Protein AF-A0A934RSL0-F1 (afdb_monomer)

Sequence (282 aa):
MTENLLKIKKAQTEAHKLNDPELFEQVLQDLLTLSAEEAEDLHGAKLVRIDCYRMLERWAEMVAYSGELIASGRNEEPLVYLGLATGLWKQGKGEKAKQVLEKALGRWPLDHNLQGLLETIEGADCSLDTESRSRKIVYVDMDGVMCDYSGSYFEALRLRLEIEYPQSVPGFFSDLPPIDGAIKAVNKLRKHSDLYVLTAPSTRNPACYSEKRIWIEKHFGYQFTKKLIICPNKFLLIGDYLIDDHVSGKEQEGFKGQLIQFGSCRYADWNTVVEYLLEKIL

pLDDT: mean 73.35, std 22.62, range [32.34, 98.56]

Nearest PDB structures (foldseek):
  4l57-assembly1_B-2  TM=8.573E-01  e=2.721E-10  Homo sapiens
  2jao-assembly1_A  TM=8.660E-01  e=6.009E-10  Mus musculus
  4yih-assembly1_B  TM=8.596E-01  e=1.120E-09  Homo sapiens
  2jau-assembly1_A  TM=8.516E-01  e=1.254E-09  Homo sapiens
  4l6c-assembly1_A  TM=8.104E-01  e=2.571E-10  Homo sapiens

Solvent-accessible surface area (backbone atoms only — not comparable to full-atom values): 16071 Å² total; per-residue (Å²): 133,56,72,67,59,54,51,44,54,49,46,45,54,48,19,65,74,68,68,36,68,68,46,47,50,51,37,52,54,55,59,72,68,53,51,75,66,63,58,52,68,45,70,83,38,76,59,60,60,56,49,52,52,51,52,50,50,51,48,41,57,65,59,69,68,37,74,66,49,77,74,65,73,66,87,71,56,64,65,56,49,48,52,51,22,52,56,29,41,76,68,74,35,49,72,63,17,49,54,43,48,53,56,51,53,76,71,57,82,84,89,73,60,73,69,70,51,54,67,55,52,79,72,54,87,77,79,82,73,87,71,88,64,82,60,49,32,34,35,33,26,39,72,63,49,36,21,34,43,64,64,52,43,53,48,43,38,71,79,36,76,84,49,91,56,49,79,66,44,89,60,45,59,44,65,43,50,67,31,80,57,25,70,63,40,53,62,54,49,46,74,66,31,49,55,31,39,46,31,62,65,55,86,90,32,78,63,47,62,59,26,47,47,49,31,40,26,76,77,63,34,67,77,49,43,80,35,57,42,81,40,65,54,48,33,82,54,88,46,51,33,36,40,29,50,61,70,60,92,47,43,50,64,61,34,81,34,49,76,42,47,41,67,34,98,83,22,58,46,43,65,52,43,47,54,55,48,49,71,73,65,111

InterPro domains:
  IPR010708 5'(3')-deoxyribonucleotidase [PF06941] (169-264)
  IPR011990 Tetratricopeptide-like helical domain superfamily [G3DSA:1.25.40.10] (2-160)
  IPR011990 Tetratricopeptide-like helical domain superfamily [SSF48452] (25-126)
  IPR023214 HAD superfamily [G3DSA:3.40.50.1000] (167-279)
  IPR036412 HAD-like superfamily [SSF56784] (136-279)

Foldseek 3Di:
DDPLVVVLVVLLVVCVVVVDLVSLVVSVVSVLPDDLVSVVVCPVDPPVVVSNVVSQVVVLVVQVPPPVVVVVPPPDRSVNLQVVLVVCSVVVNSVVSSVSVVVVDVVGDDPDDPPVVVVVVVPDDDPPPPDPPPFFEEEEEPDPTFFPLPVLQVVCCVVCVPDPCSVQDPLSLLPTHTDPCNLVLQVVSVVLHNYAYEYEAPPVRPNRVVSNLNNCCVRPNNVNSVRYDHDQAPLVDAGAEYEECDCDDSNVVNNPHDYDNECDPQRNHSVSVSVVVVVVRD

Organism: NCBI:txid415221

Mean predicted aligned error: 16.92 Å

Radius of gyration: 24.33 Å; Cα contacts (8 Å, |Δi|>4): 312; chains: 1; bounding box: 56×58×54 Å

Structure (mmCIF, N/CA/C/O backbone):
data_AF-A0A934RSL0-F1
#
_entry.id   AF-A0A934RSL0-F1
#
loop_
_atom_site.group_PDB
_atom_site.id
_atom_site.type_symbol
_atom_site.label_atom_id
_atom_site.label_alt_id
_atom_site.label_comp_id
_atom_site.label_asym_id
_atom_site.label_entity_id
_atom_site.label_seq_id
_atom_site.pdbx_PDB_ins_code
_atom_site.Cartn_x
_atom_site.Cartn_y
_atom_site.Cartn_z
_atom_site.occupancy
_atom_site.B_iso_or_equiv
_atom_site.auth_seq_id
_atom_site.auth_comp_id
_atom_site.auth_asym_id
_atom_site.auth_atom_id
_atom_site.pdbx_PDB_model_num
ATOM 1 N N . MET A 1 1 ? -30.676 27.500 28.123 1.00 57.75 1 MET A N 1
ATOM 2 C CA . MET A 1 1 ? -30.758 26.737 26.858 1.00 57.75 1 MET A CA 1
ATOM 3 C C . MET A 1 1 ? -32.160 26.935 26.312 1.00 57.75 1 MET A C 1
ATOM 5 O O . MET A 1 1 ? -33.102 26.558 27.002 1.00 57.75 1 MET A O 1
ATOM 9 N N . THR A 1 2 ? -32.301 27.613 25.173 1.00 67.62 2 THR A N 1
ATOM 10 C CA . THR A 1 2 ? -33.610 27.933 24.579 1.00 67.62 2 THR A CA 1
ATOM 11 C C . THR A 1 2 ? -34.351 26.665 24.136 1.00 67.62 2 THR A C 1
ATOM 13 O O . THR A 1 2 ? -33.753 25.597 23.974 1.00 67.62 2 THR A O 1
ATOM 16 N N . GLU A 1 3 ? -35.668 26.765 23.966 1.00 70.00 3 GLU A N 1
ATOM 17 C CA . GLU A 1 3 ? -36.534 25.650 23.557 1.00 70.00 3 GLU A CA 1
ATOM 18 C C . GLU A 1 3 ? -36.107 25.053 22.201 1.00 70.00 3 GLU A C 1
ATOM 20 O O . GLU A 1 3 ? -36.029 23.831 22.053 1.00 70.00 3 GLU A O 1
ATOM 25 N N . ASN A 1 4 ? -35.687 25.913 21.266 1.00 67.19 4 ASN A N 1
ATOM 26 C CA . ASN A 1 4 ? -35.131 25.531 19.964 1.00 67.19 4 ASN A CA 1
ATOM 27 C C . ASN A 1 4 ? -33.873 24.660 20.101 1.00 67.19 4 ASN A C 1
ATOM 29 O O . ASN A 1 4 ? -33.761 23.610 19.471 1.00 67.19 4 ASN A O 1
ATOM 33 N N . LEU A 1 5 ? -32.952 25.031 20.993 1.00 64.50 5 LEU A N 1
ATOM 34 C CA . LEU A 1 5 ? -31.720 24.274 21.227 1.00 64.50 5 LEU A CA 1
ATOM 35 C C . LEU A 1 5 ? -31.977 22.886 21.821 1.00 64.50 5 LEU A C 1
ATOM 37 O O . LEU A 1 5 ? -31.256 21.931 21.522 1.00 64.50 5 LEU A O 1
ATOM 41 N N . LEU A 1 6 ? -32.994 22.756 22.676 1.00 69.62 6 LEU A N 1
ATOM 42 C CA . LEU A 1 6 ? -33.377 21.464 23.242 1.00 69.62 6 LEU A CA 1
ATOM 43 C C . LEU A 1 6 ? -34.009 20.556 22.182 1.00 69.62 6 LEU A C 1
ATOM 45 O O . LEU A 1 6 ? -33.734 19.354 22.175 1.00 69.62 6 LEU A O 1
ATOM 49 N N . LYS A 1 7 ? -34.811 21.129 21.280 1.00 76.81 7 LYS A N 1
ATOM 50 C CA . LYS A 1 7 ? -35.397 20.419 20.140 1.00 76.81 7 LYS A CA 1
ATOM 51 C C . LYS A 1 7 ? -34.311 19.891 19.198 1.00 76.81 7 LYS A C 1
ATOM 53 O O . LYS A 1 7 ? -34.298 18.696 18.915 1.00 76.81 7 LYS A O 1
ATOM 58 N N . ILE A 1 8 ? -33.348 20.738 18.827 1.00 70.25 8 ILE A N 1
ATOM 59 C CA . ILE A 1 8 ? -32.224 20.370 17.951 1.00 70.25 8 ILE A CA 1
ATOM 60 C C . ILE A 1 8 ? -31.385 19.244 18.567 1.00 70.25 8 ILE A C 1
ATOM 62 O O . ILE A 1 8 ? -31.087 18.264 17.894 1.00 70.25 8 ILE A O 1
ATOM 66 N N . LYS A 1 9 ? -31.062 19.312 19.867 1.00 68.00 9 LYS A N 1
ATOM 67 C CA . LYS A 1 9 ? -30.302 18.244 20.547 1.00 68.00 9 LYS A CA 1
ATOM 68 C C . LYS A 1 9 ? -31.030 16.898 20.569 1.00 68.00 9 LYS A C 1
ATOM 70 O O . LYS A 1 9 ? -30.391 15.849 20.468 1.00 68.00 9 LYS A O 1
ATOM 75 N N . LYS A 1 10 ? -32.355 16.911 20.731 1.00 76.25 10 LYS A N 1
ATOM 76 C CA . LYS A 1 10 ? -33.168 15.687 20.694 1.00 76.25 10 LYS A CA 1
ATOM 77 C C . LYS A 1 10 ? -33.180 15.088 19.291 1.00 76.25 10 LYS A C 1
ATOM 79 O O . LYS A 1 10 ? -32.833 13.919 19.155 1.00 76.25 10 LYS A O 1
ATOM 84 N N . ALA A 1 11 ? -33.472 15.906 18.279 1.00 73.19 11 ALA A N 1
ATOM 85 C CA . ALA A 1 11 ? -33.460 15.490 16.878 1.00 73.19 11 ALA A CA 1
ATOM 86 C C . ALA A 1 11 ? -32.077 14.969 16.450 1.00 73.19 11 ALA A C 1
ATOM 88 O O . ALA A 1 11 ? -31.979 13.942 15.795 1.00 73.19 11 ALA A O 1
ATOM 89 N N . GLN A 1 12 ? -30.996 15.597 16.920 1.00 65.69 12 GLN A N 1
ATOM 90 C CA . GLN A 1 12 ? -29.626 15.128 16.711 1.00 65.69 12 GLN A CA 1
ATOM 91 C C . GLN A 1 12 ? -29.375 13.739 17.316 1.00 65.69 12 GLN A C 1
ATOM 93 O O . GLN A 1 12 ? -28.804 12.864 16.667 1.00 65.69 12 GLN A O 1
ATOM 98 N N . THR A 1 13 ? -29.791 13.527 18.567 1.00 70.12 13 THR A N 1
ATOM 99 C CA . THR A 1 13 ? -29.627 12.230 19.248 1.00 70.12 13 THR A CA 1
ATOM 100 C C . THR A 1 13 ? -30.396 11.130 18.515 1.00 70.12 13 THR A C 1
ATOM 102 O O . THR A 1 13 ? -29.914 10.006 18.380 1.00 70.12 13 THR A O 1
ATOM 105 N N . GLU A 1 14 ? -31.584 11.463 18.023 1.00 75.25 14 GLU A N 1
ATOM 106 C CA . GLU A 1 14 ? -32.442 10.570 17.252 1.00 75.25 14 GLU A CA 1
ATOM 107 C C . GLU A 1 14 ? -31.859 10.257 15.867 1.00 75.25 14 GLU A C 1
ATOM 109 O O . GLU A 1 14 ? -31.749 9.082 15.522 1.00 75.25 14 GLU A O 1
ATOM 114 N N . ALA A 1 15 ? -31.360 11.265 15.144 1.00 65.25 15 ALA A N 1
ATOM 115 C CA . ALA A 1 15 ? -30.662 11.103 13.868 1.00 65.25 15 ALA A CA 1
ATOM 116 C C . ALA A 1 15 ? -29.452 10.165 13.997 1.00 65.25 15 ALA A C 1
ATOM 118 O O . ALA A 1 15 ? -29.272 9.259 13.188 1.00 65.25 15 ALA A O 1
ATOM 119 N N . HIS A 1 16 ? -28.659 10.308 15.066 1.00 61.78 16 HIS A N 1
ATOM 120 C CA . HIS A 1 16 ? -27.548 9.396 15.357 1.00 61.78 16 HIS A CA 1
ATOM 121 C C . HIS A 1 16 ? -28.000 7.974 15.680 1.00 61.78 16 HIS A C 1
ATOM 123 O O . HIS A 1 16 ? -27.366 7.019 15.235 1.00 61.78 16 HIS A O 1
ATOM 129 N N . LYS A 1 17 ? -29.074 7.826 16.461 1.00 69.88 17 LYS A N 1
ATOM 130 C CA . LYS A 1 17 ? -29.612 6.517 16.842 1.00 69.88 17 LYS A CA 1
ATOM 131 C C . LYS A 1 17 ? -30.170 5.757 15.638 1.00 69.88 17 LYS A C 1
ATOM 133 O O . LYS A 1 17 ? -29.998 4.545 15.565 1.00 69.88 17 LYS A O 1
ATOM 138 N N . LEU A 1 18 ? -30.854 6.460 14.739 1.00 70.12 18 LEU A N 1
ATOM 139 C CA . LEU A 1 18 ? -31.496 5.886 13.556 1.00 70.12 18 LEU A CA 1
ATOM 140 C C . LEU A 1 18 ? -30.565 5.845 12.338 1.00 70.12 18 LEU A C 1
ATOM 142 O O . LEU A 1 18 ? -30.848 5.127 11.387 1.00 70.12 18 LEU A O 1
ATOM 146 N N . ASN A 1 19 ? -29.445 6.572 12.393 1.00 61.94 19 ASN A N 1
ATOM 147 C CA . ASN A 1 19 ? -28.516 6.766 11.282 1.00 61.94 19 ASN A CA 1
ATOM 148 C C . ASN A 1 19 ? -29.247 7.221 10.002 1.00 61.94 19 ASN A C 1
ATOM 150 O O . ASN A 1 19 ? -28.995 6.701 8.918 1.00 61.94 19 ASN A O 1
ATOM 154 N N . ASP A 1 20 ? -30.165 8.176 10.163 1.00 61.78 20 ASP A N 1
ATOM 155 C CA . ASP A 1 20 ? -31.102 8.631 9.135 1.00 61.78 20 ASP A CA 1
ATOM 156 C C . ASP A 1 20 ? -30.612 9.947 8.487 1.00 61.78 20 ASP A C 1
ATOM 158 O O . ASP A 1 20 ? -30.533 10.976 9.172 1.00 61.78 20 ASP A O 1
ATOM 162 N N . PRO A 1 21 ? -30.262 9.934 7.185 1.00 53.16 21 PRO A N 1
ATOM 163 C CA . PRO A 1 21 ? -29.788 11.110 6.455 1.00 53.16 21 PRO A CA 1
ATOM 164 C C . PRO A 1 21 ? -30.781 12.277 6.395 1.00 53.16 21 PRO A C 1
ATOM 166 O O . PRO A 1 21 ? -30.343 13.426 6.462 1.00 53.16 21 PRO A O 1
ATOM 169 N N . GLU A 1 22 ? -32.087 12.013 6.311 1.00 61.72 22 GLU A N 1
ATOM 170 C CA . GLU A 1 22 ? -33.118 13.059 6.238 1.00 61.72 22 GLU A CA 1
ATOM 171 C C . GLU A 1 22 ? -33.246 13.778 7.586 1.00 61.72 22 GLU A C 1
ATOM 173 O O . GLU A 1 22 ? -33.322 15.006 7.658 1.00 61.72 22 GLU A O 1
ATOM 178 N N . LEU A 1 23 ? -33.164 13.022 8.686 1.00 63.25 23 LEU A N 1
ATOM 179 C CA . LEU A 1 23 ? -33.096 13.584 10.036 1.00 63.25 23 LEU A CA 1
ATOM 180 C C . LEU A 1 23 ? -31.807 14.388 10.256 1.00 63.25 23 LEU A C 1
ATOM 182 O O . LEU A 1 23 ? -31.843 15.439 10.898 1.00 63.25 23 LEU A O 1
ATOM 186 N N . PHE A 1 24 ? -30.669 13.938 9.717 1.00 61.41 24 PHE A N 1
ATOM 187 C CA . PHE A 1 24 ? -29.424 14.710 9.769 1.00 61.41 24 PHE A CA 1
ATOM 188 C C . PHE A 1 24 ? -29.538 16.037 9.009 1.00 61.41 24 PHE A C 1
ATOM 190 O O . PHE A 1 24 ? -29.094 17.066 9.524 1.00 61.41 24 PHE A O 1
ATOM 197 N N . GLU A 1 25 ? -30.158 16.036 7.830 1.00 59.59 25 GLU A N 1
ATOM 198 C CA . GLU A 1 25 ? -30.425 17.254 7.065 1.00 59.59 25 GLU A CA 1
ATOM 199 C C . GLU A 1 25 ? -31.361 18.199 7.823 1.00 59.59 25 GLU A C 1
ATOM 201 O O . GLU A 1 25 ? -31.054 19.384 7.957 1.00 59.59 25 GLU A O 1
ATOM 206 N N . GLN A 1 26 ? -32.446 17.683 8.403 1.00 67.12 26 GLN A N 1
ATOM 207 C CA . GLN A 1 26 ? -33.372 18.495 9.190 1.00 67.12 26 GLN A CA 1
ATOM 208 C C . GLN A 1 26 ? -32.681 19.147 10.395 1.00 67.12 26 GLN A C 1
ATOM 210 O O . GLN A 1 26 ? -32.905 20.324 10.674 1.00 67.12 26 GLN A O 1
ATOM 215 N N . VAL A 1 27 ? -31.795 18.424 11.088 1.00 66.94 27 VAL A N 1
ATOM 216 C CA . VAL A 1 27 ? -31.007 18.981 12.200 1.00 66.94 27 VAL A CA 1
ATOM 217 C C . VAL A 1 27 ? -30.073 20.091 11.712 1.00 66.94 27 VAL A C 1
ATOM 219 O O . VAL A 1 27 ? -29.921 21.103 12.399 1.00 66.94 27 VAL A O 1
ATOM 222 N N . LEU A 1 28 ? -29.462 19.939 10.533 1.00 60.53 28 LEU A N 1
ATOM 223 C CA . LEU A 1 28 ? -28.633 20.984 9.927 1.00 60.53 28 LEU A CA 1
ATOM 224 C C . LEU A 1 28 ? -29.462 22.211 9.544 1.00 60.53 28 LEU A C 1
ATOM 226 O O . LEU A 1 28 ? -29.055 23.325 9.864 1.00 60.53 28 LEU A O 1
ATOM 230 N N . GLN A 1 29 ? -30.631 22.026 8.932 1.00 64.12 29 GLN A N 1
ATOM 231 C CA . GLN A 1 29 ? -31.551 23.119 8.613 1.00 64.12 29 GLN A CA 1
ATOM 232 C C . GLN A 1 29 ? -31.995 23.856 9.879 1.00 64.12 29 GLN A C 1
ATOM 234 O O . GLN A 1 29 ? -31.912 25.081 9.935 1.00 64.12 29 GLN A O 1
ATOM 239 N N . ASP A 1 30 ? -32.362 23.129 10.935 1.00 68.50 30 ASP A N 1
ATOM 240 C CA . ASP A 1 30 ? -32.757 23.725 12.211 1.00 68.50 30 ASP A CA 1
ATOM 241 C C . ASP A 1 30 ? -31.594 24.507 12.855 1.00 68.50 30 ASP A C 1
ATOM 243 O O . ASP A 1 30 ? -31.800 25.609 13.368 1.00 68.50 30 ASP A O 1
ATOM 247 N N . LEU A 1 31 ? -30.353 24.011 12.772 1.00 63.06 31 LEU A N 1
ATOM 248 C CA . LEU A 1 31 ? -29.159 24.737 13.230 1.00 63.06 31 LEU A CA 1
ATOM 249 C C . LEU A 1 31 ? -28.939 26.053 12.466 1.00 63.06 31 LEU A C 1
ATOM 251 O O . LEU A 1 31 ? -28.510 27.038 13.068 1.00 63.06 31 LEU A O 1
ATOM 255 N N . LEU A 1 32 ? -29.261 26.096 11.169 1.00 58.41 32 LEU A N 1
ATOM 256 C CA . LEU A 1 32 ? -29.179 27.307 10.338 1.00 58.41 32 LEU A CA 1
ATOM 257 C C . LEU A 1 32 ? -30.252 28.354 10.674 1.00 58.41 32 LEU A C 1
ATOM 259 O O . LEU A 1 32 ? -30.155 29.495 10.210 1.00 58.41 32 LEU A O 1
ATOM 263 N N . THR A 1 33 ? -31.269 27.988 11.462 1.00 65.69 33 THR A N 1
ATOM 264 C CA . THR 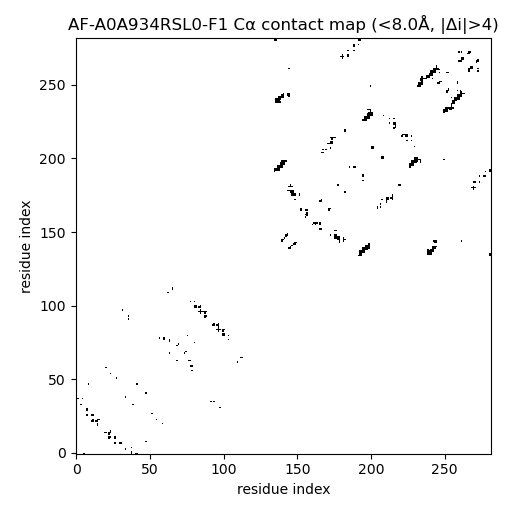A 1 33 ? -32.308 28.919 11.934 1.00 65.69 33 THR A CA 1
ATOM 265 C C . THR A 1 33 ? -31.964 29.606 13.254 1.00 65.69 33 THR A C 1
ATOM 267 O O . THR A 1 33 ? -32.648 30.558 13.628 1.00 65.69 33 THR A O 1
ATOM 270 N N . LEU A 1 34 ? -30.903 29.170 13.944 1.00 60.47 34 LEU A N 1
ATOM 271 C CA . LEU A 1 34 ? -30.495 29.758 15.218 1.00 60.47 34 LEU A CA 1
ATOM 272 C C . LEU A 1 34 ? -29.975 31.186 15.042 1.00 60.47 34 LEU A C 1
ATOM 274 O O . LEU A 1 34 ? -29.179 31.481 14.145 1.00 60.47 34 LEU A O 1
ATOM 278 N N . SER A 1 35 ? -30.380 32.069 15.952 1.00 59.94 35 SER A N 1
ATOM 279 C CA . SER A 1 35 ? -29.795 33.405 16.057 1.00 59.94 35 SER A CA 1
ATOM 280 C C . SER A 1 35 ? -28.334 33.343 16.526 1.00 59.94 35 SER A C 1
ATOM 282 O O . SER A 1 35 ? -27.882 32.358 17.114 1.00 59.94 35 SER A O 1
ATOM 284 N N . ALA A 1 36 ? -27.571 34.415 16.286 1.00 51.25 36 ALA A N 1
ATOM 285 C CA . ALA A 1 36 ? -26.177 34.502 16.727 1.00 51.25 36 ALA A CA 1
ATOM 286 C C . ALA A 1 36 ? -26.031 34.350 18.256 1.00 51.25 36 ALA A C 1
ATOM 288 O O . ALA A 1 36 ? -25.080 33.724 18.712 1.00 51.25 36 ALA A O 1
ATOM 289 N N . GLU A 1 37 ? -27.000 34.852 19.026 1.00 57.97 37 GLU A N 1
ATOM 290 C CA . GLU A 1 37 ? -27.035 34.770 20.491 1.00 57.97 37 GLU A CA 1
ATOM 291 C C . GLU A 1 37 ? -27.352 33.342 20.976 1.00 57.97 37 GLU A C 1
ATOM 293 O O . GLU A 1 37 ? -26.666 32.816 21.848 1.00 57.97 37 GLU A O 1
ATOM 298 N N . GLU A 1 38 ? -28.296 32.639 20.335 1.00 58.97 38 GLU A N 1
ATOM 299 C CA . GLU A 1 38 ? -28.573 31.216 20.613 1.00 58.97 38 GLU A CA 1
ATOM 300 C C . GLU A 1 38 ? -27.402 30.299 20.221 1.00 58.97 38 GLU A C 1
ATOM 302 O O . GLU A 1 38 ? -27.154 29.277 20.867 1.00 58.97 38 GLU A O 1
ATOM 307 N N . ALA A 1 39 ? -26.658 30.668 19.174 1.00 51.84 39 ALA A N 1
ATOM 308 C CA . ALA A 1 39 ? -25.441 29.982 18.754 1.00 51.84 39 ALA A CA 1
ATOM 309 C C . ALA A 1 39 ? -24.248 30.259 19.694 1.00 51.84 39 ALA A C 1
ATOM 311 O O . ALA A 1 39 ? -23.363 29.409 19.827 1.00 51.84 39 ALA A O 1
ATOM 312 N N . GLU A 1 40 ? -24.214 31.414 20.366 1.00 48.59 40 GLU A N 1
ATOM 313 C CA . GLU A 1 40 ? -23.225 31.738 21.402 1.00 48.59 40 GLU A CA 1
ATOM 314 C C . GLU A 1 40 ? -23.542 31.063 22.738 1.00 48.59 40 GLU A C 1
ATOM 316 O O . GLU A 1 40 ? -22.637 30.488 23.338 1.00 48.59 40 GLU A O 1
ATOM 321 N N . ASP A 1 41 ? -24.810 30.987 23.149 1.00 51.66 41 ASP A N 1
ATOM 322 C CA . ASP A 1 41 ? -25.264 30.192 24.305 1.00 51.66 41 ASP A CA 1
ATOM 323 C C . ASP A 1 41 ? -24.937 28.687 24.154 1.00 51.66 41 ASP A C 1
ATOM 325 O O . ASP A 1 41 ? -24.864 27.921 25.124 1.00 51.66 41 ASP A O 1
ATOM 329 N N . LEU A 1 42 ? -24.658 28.255 22.921 1.00 49.25 42 LEU A N 1
ATOM 330 C CA . LEU A 1 42 ? -24.139 26.936 22.569 1.00 49.25 42 LEU A CA 1
ATOM 331 C C . LEU A 1 42 ? -22.679 26.693 23.018 1.00 49.25 42 LEU A C 1
ATOM 333 O O . LEU A 1 42 ? -22.237 25.538 23.023 1.00 49.25 42 LEU A O 1
ATOM 337 N N . HIS A 1 43 ? -21.915 27.723 23.424 1.00 41.38 43 HIS A N 1
ATOM 338 C CA . HIS A 1 43 ? -20.508 27.587 23.857 1.00 41.38 43 HIS A CA 1
ATOM 339 C C . HIS A 1 43 ? -20.329 26.672 25.077 1.00 41.38 43 HIS A C 1
ATOM 341 O O . HIS A 1 43 ? -19.244 26.122 25.273 1.00 41.38 43 HIS A O 1
ATOM 347 N N . GLY A 1 44 ? -21.390 26.453 25.860 1.00 43.31 44 GLY A N 1
ATOM 348 C CA . GLY A 1 44 ? -21.395 25.524 26.992 1.00 43.31 44 GLY A CA 1
ATOM 349 C C . GLY A 1 44 ? -21.338 24.036 26.615 1.00 43.31 44 GLY A C 1
ATOM 350 O O . GLY A 1 44 ? -21.199 23.195 27.499 1.00 43.31 44 GLY A O 1
ATOM 351 N N . ALA A 1 45 ? -21.422 23.668 25.332 1.00 41.81 45 ALA A N 1
ATOM 352 C CA . ALA A 1 45 ? -21.427 22.271 24.904 1.00 41.81 45 ALA A CA 1
ATOM 353 C C . ALA A 1 45 ? -20.312 21.975 23.893 1.00 41.81 45 ALA A C 1
ATOM 355 O O . ALA A 1 45 ? -20.519 21.947 22.681 1.00 41.81 45 ALA A O 1
ATOM 356 N N . LYS A 1 46 ? -19.136 21.614 24.422 1.00 37.91 46 LYS A N 1
ATOM 357 C CA . LYS A 1 46 ? -18.068 20.899 23.695 1.00 37.91 46 LYS A CA 1
ATOM 358 C C . LYS A 1 46 ? -18.598 19.707 22.864 1.00 37.91 46 LYS A C 1
ATOM 360 O O . LYS A 1 46 ? -17.966 19.360 21.874 1.00 37.91 46 LYS A O 1
ATOM 365 N N . LEU A 1 47 ? -19.750 19.129 23.236 1.00 35.53 47 LEU A N 1
ATOM 366 C CA . LEU A 1 47 ? -20.423 18.037 22.521 1.00 35.53 47 LEU A CA 1
ATOM 367 C C . LEU A 1 47 ? -21.079 18.461 21.192 1.00 35.53 47 LEU A C 1
ATOM 369 O O . LEU A 1 47 ? -20.786 17.858 20.171 1.00 35.53 47 LEU A O 1
ATOM 373 N N . VAL A 1 48 ? -21.877 19.538 21.143 1.00 38.81 48 VAL A N 1
ATOM 374 C CA . VAL A 1 48 ? -22.633 19.887 19.913 1.00 38.81 48 VAL A CA 1
ATOM 375 C C . VAL A 1 48 ? -21.700 20.305 18.772 1.00 38.81 48 VAL A C 1
ATOM 377 O O . VAL A 1 48 ? -21.961 19.991 17.615 1.00 38.81 48 VAL A O 1
ATOM 380 N N . ARG A 1 49 ? -20.566 20.949 19.096 1.00 38.91 49 ARG A N 1
ATOM 381 C CA . ARG A 1 49 ? -19.513 21.288 18.122 1.00 38.91 49 ARG A CA 1
ATOM 382 C C . ARG A 1 49 ? -18.946 20.035 17.458 1.00 38.91 49 ARG A C 1
ATOM 384 O O . ARG A 1 49 ? -18.935 19.968 16.239 1.00 38.91 49 ARG A O 1
ATOM 391 N N . ILE A 1 50 ? -18.499 19.061 18.251 1.00 38.72 50 ILE A N 1
ATOM 392 C CA . ILE A 1 50 ? -17.903 17.809 17.757 1.00 38.72 50 ILE A CA 1
ATOM 393 C C . ILE A 1 50 ? -18.930 16.995 16.963 1.00 38.72 50 ILE A C 1
ATOM 395 O O . ILE A 1 50 ? -18.582 16.418 15.936 1.00 38.72 50 ILE A O 1
ATOM 399 N N . ASP A 1 51 ? -20.191 17.005 17.387 1.00 42.44 51 ASP A N 1
ATOM 400 C CA . ASP A 1 51 ? -21.227 16.192 16.758 1.00 42.44 51 ASP A CA 1
ATOM 401 C C . ASP A 1 51 ? -21.760 16.813 15.457 1.00 42.44 51 ASP A C 1
ATOM 403 O O . ASP A 1 51 ? -21.979 16.080 14.501 1.00 42.44 51 ASP A O 1
ATOM 407 N N . CYS A 1 52 ? -21.842 18.146 15.330 1.00 41.75 52 CYS A N 1
ATOM 408 C CA . CYS A 1 52 ? -22.133 18.788 14.037 1.00 41.75 52 CYS A CA 1
ATOM 409 C C . CYS A 1 52 ? -21.001 18.561 13.021 1.00 41.75 52 CYS A C 1
ATOM 411 O O . CYS A 1 52 ? -21.281 18.304 11.852 1.00 41.75 52 CYS A O 1
ATOM 413 N N . TYR A 1 53 ? -19.732 18.604 13.459 1.00 43.78 53 TYR A N 1
ATOM 414 C CA . TYR A 1 53 ? -18.591 18.250 12.603 1.00 43.78 53 TYR A CA 1
ATOM 415 C C . TYR A 1 53 ? -18.682 16.803 12.124 1.00 43.78 53 TYR A C 1
ATOM 417 O O . TYR A 1 53 ? -18.567 16.567 10.930 1.00 43.78 53 TYR A O 1
ATOM 425 N N . ARG A 1 54 ? -18.971 15.853 13.021 1.00 47.09 54 ARG A N 1
ATOM 426 C CA . ARG A 1 54 ? -19.131 14.434 12.668 1.00 47.09 54 ARG A CA 1
ATOM 427 C C . ARG A 1 54 ? -20.336 14.177 11.768 1.00 47.09 54 ARG A C 1
ATOM 429 O O . ARG A 1 54 ? -20.260 13.327 10.892 1.00 47.09 54 ARG A O 1
ATOM 436 N N . MET A 1 55 ? -21.439 14.895 11.973 1.00 50.47 55 MET A N 1
ATOM 437 C CA . MET A 1 55 ? -22.635 14.800 11.132 1.00 50.47 55 MET A CA 1
ATOM 438 C C . MET A 1 55 ? -22.371 15.302 9.716 1.00 50.47 55 MET A C 1
ATOM 440 O O . MET A 1 55 ? -22.759 14.645 8.758 1.00 50.47 55 MET A O 1
ATOM 444 N N . LEU A 1 56 ? -21.675 16.430 9.576 1.00 45.97 56 LEU A N 1
ATOM 445 C CA . LEU A 1 56 ? -21.321 16.997 8.278 1.00 45.97 56 LEU A CA 1
ATOM 446 C C . LEU A 1 56 ? -20.167 16.262 7.593 1.00 45.97 56 LEU A C 1
ATOM 448 O O . LEU A 1 56 ? -20.186 16.163 6.374 1.00 45.97 56 LEU A O 1
ATOM 452 N N . GLU A 1 57 ? -19.199 15.721 8.336 1.00 48.91 57 GLU A N 1
ATOM 453 C CA . GLU A 1 57 ? -18.193 14.792 7.804 1.00 48.91 57 GLU A CA 1
ATOM 454 C C . GLU A 1 57 ? -18.870 13.539 7.258 1.00 48.91 57 GLU A C 1
ATOM 456 O O . GLU A 1 57 ? -18.600 13.148 6.132 1.00 48.91 57 GLU A O 1
ATOM 461 N N . ARG A 1 58 ? -19.812 12.956 8.004 1.00 50.44 58 ARG A N 1
ATOM 462 C CA . ARG A 1 58 ? -20.539 11.753 7.584 1.00 50.44 58 ARG A CA 1
ATOM 463 C C . ARG A 1 58 ? -21.490 12.029 6.421 1.00 50.44 58 ARG A C 1
ATOM 465 O O . ARG A 1 58 ? -21.561 11.224 5.502 1.00 50.44 58 ARG A O 1
ATOM 472 N N . TRP A 1 59 ? -22.157 13.183 6.404 1.00 49.75 59 TRP A N 1
ATOM 473 C CA . TRP A 1 59 ? -22.908 13.666 5.243 1.00 49.75 59 TRP A CA 1
ATOM 474 C C . TRP A 1 59 ? -21.982 13.868 4.035 1.00 49.75 59 TRP A C 1
ATOM 476 O O . TRP A 1 59 ? -22.241 13.305 2.980 1.00 49.75 59 TRP A O 1
ATOM 486 N N . ALA A 1 60 ? -20.848 14.558 4.192 1.00 45.28 60 ALA A N 1
ATOM 487 C CA . ALA A 1 60 ? -19.868 14.775 3.127 1.00 45.28 60 ALA A CA 1
ATOM 488 C C . ALA A 1 60 ? -19.240 13.468 2.617 1.00 45.28 60 ALA A C 1
ATOM 490 O O . ALA A 1 60 ? -19.013 13.339 1.421 1.00 45.28 60 ALA A O 1
ATOM 491 N N . GLU A 1 61 ? -18.994 12.485 3.482 1.00 51.19 61 GLU A N 1
ATOM 492 C CA . GLU A 1 61 ? -18.536 11.146 3.102 1.00 51.19 61 GLU A CA 1
ATOM 493 C C . GLU A 1 61 ? -19.616 10.369 2.340 1.00 51.19 61 GLU A C 1
ATOM 495 O O . GLU A 1 61 ? -19.304 9.700 1.363 1.00 51.19 61 GLU A O 1
ATOM 500 N N . MET A 1 62 ? -20.892 10.477 2.712 1.00 50.16 62 MET A N 1
ATOM 501 C CA . MET A 1 62 ? -21.977 9.842 1.948 1.00 50.16 62 MET A CA 1
ATOM 502 C C . MET A 1 62 ? -22.192 10.503 0.578 1.00 50.16 62 MET A C 1
ATOM 504 O O . MET A 1 62 ? -22.554 9.843 -0.392 1.00 50.16 62 MET A O 1
ATOM 508 N N . VAL A 1 63 ? -21.925 11.803 0.495 1.00 44.78 63 VAL A N 1
ATOM 509 C CA . VAL A 1 63 ? -22.212 12.670 -0.651 1.00 44.78 63 VAL A CA 1
ATOM 510 C C . VAL A 1 63 ? -21.037 12.744 -1.645 1.00 44.78 63 VAL A C 1
ATOM 512 O O . VAL A 1 63 ? -21.259 12.838 -2.849 1.00 44.78 63 VAL A O 1
ATOM 515 N N . ALA A 1 64 ? -19.785 12.645 -1.181 1.00 43.06 64 ALA A N 1
ATOM 516 C CA . ALA A 1 64 ? -18.575 12.678 -2.016 1.00 43.06 64 ALA A CA 1
ATOM 517 C C . ALA A 1 64 ? -18.279 11.356 -2.750 1.00 43.06 64 ALA A C 1
ATOM 519 O O . ALA A 1 64 ? -17.487 11.348 -3.690 1.00 43.06 64 ALA A O 1
ATOM 520 N N . TYR A 1 65 ? -18.900 10.245 -2.338 1.00 46.44 65 TYR A N 1
ATOM 521 C CA . TYR A 1 65 ? -18.715 8.926 -2.958 1.00 46.44 65 TYR A CA 1
ATOM 522 C C . TYR A 1 65 ? -19.809 8.570 -3.973 1.00 46.44 65 TYR A C 1
ATOM 524 O O . TYR A 1 65 ? -19.793 7.464 -4.518 1.00 46.44 65 TYR A O 1
ATOM 532 N N . SER A 1 66 ? -20.725 9.492 -4.295 1.00 43.66 66 SER A N 1
ATOM 533 C CA . SER A 1 66 ? -21.571 9.324 -5.473 1.00 43.66 66 SER A CA 1
ATOM 534 C C . SER A 1 66 ? -20.757 9.597 -6.742 1.00 43.66 66 SER A C 1
ATOM 536 O O . SER A 1 66 ? -20.253 10.695 -6.976 1.00 43.66 66 SER A O 1
ATOM 538 N N . GLY A 1 67 ? -20.568 8.555 -7.560 1.00 42.34 67 GLY A N 1
ATOM 539 C CA . GLY A 1 67 ? -19.658 8.542 -8.715 1.00 42.34 67 GLY A CA 1
ATOM 540 C C . GLY A 1 67 ? -19.889 9.620 -9.786 1.00 42.34 67 GLY A C 1
ATOM 541 O O . GLY A 1 67 ? -19.053 9.785 -10.671 1.00 42.34 67 GLY A O 1
ATOM 542 N N . GLU A 1 68 ? -20.965 10.400 -9.708 1.00 41.12 68 GLU A N 1
ATOM 543 C CA . GLU A 1 68 ? -21.276 11.475 -10.655 1.00 41.12 68 GLU A CA 1
ATOM 544 C C . GLU A 1 68 ? -20.428 12.744 -10.456 1.00 41.12 68 GLU A C 1
ATOM 546 O O . GLU A 1 68 ? -20.212 13.504 -11.403 1.00 41.12 68 GLU A O 1
ATOM 551 N N . LEU A 1 69 ? -19.868 12.979 -9.265 1.00 39.62 69 LEU A N 1
ATOM 552 C CA . LEU A 1 69 ? -19.119 14.216 -9.002 1.00 39.62 69 LEU A CA 1
ATOM 553 C C . LEU A 1 69 ? -17.666 14.188 -9.413 1.00 39.62 69 LEU A C 1
ATOM 555 O O . LEU A 1 69 ? -17.165 15.201 -9.912 1.00 39.62 69 LEU A O 1
ATOM 559 N N . ILE A 1 70 ? -17.059 13.008 -9.358 1.00 40.31 70 ILE A N 1
ATOM 560 C CA . ILE A 1 70 ? -15.756 12.737 -9.966 1.00 40.31 70 ILE A CA 1
ATOM 561 C C . ILE A 1 70 ? -15.833 12.962 -11.490 1.00 40.31 70 ILE A C 1
ATOM 563 O O . ILE A 1 70 ? -14.908 13.524 -12.074 1.00 40.31 70 ILE A O 1
ATOM 567 N N . ALA A 1 71 ? -16.964 12.635 -12.130 1.00 38.44 71 ALA A N 1
ATOM 568 C CA . ALA A 1 71 ? -17.174 12.847 -13.565 1.00 38.44 71 ALA A CA 1
ATOM 569 C C . ALA A 1 71 ? -17.379 14.326 -13.960 1.00 38.44 71 ALA A C 1
ATOM 571 O O . ALA A 1 71 ? -17.137 14.702 -15.106 1.00 38.44 71 ALA A O 1
ATOM 572 N N . SER A 1 72 ? -17.799 15.182 -13.023 1.00 42.22 72 SER A N 1
ATOM 573 C CA . SER A 1 72 ? -18.119 16.592 -13.293 1.00 42.22 72 SER A CA 1
ATOM 574 C C . SER A 1 72 ? -16.928 17.560 -13.192 1.00 42.22 72 SER A C 1
ATOM 576 O O . SER A 1 72 ? -17.087 18.751 -13.470 1.00 42.22 72 SER A O 1
ATOM 578 N N . GLY A 1 73 ? -15.748 17.088 -12.763 1.00 39.69 73 GLY A N 1
ATOM 579 C CA . GLY A 1 73 ? -14.537 17.908 -12.606 1.00 39.69 73 GLY A CA 1
ATOM 580 C C . GLY A 1 73 ? -14.609 18.983 -11.509 1.00 39.69 73 GLY A C 1
ATOM 581 O O . GLY A 1 73 ? -13.725 19.837 -11.421 1.00 39.69 73 GLY A O 1
ATOM 582 N N . ARG A 1 74 ? -15.650 18.974 -10.665 1.00 44.81 74 ARG A N 1
ATOM 583 C CA . ARG A 1 74 ? -15.835 19.941 -9.572 1.00 44.81 74 ARG A CA 1
ATOM 584 C C . ARG A 1 74 ? -15.111 19.457 -8.309 1.00 44.81 74 ARG A C 1
ATOM 586 O O . ARG A 1 74 ? -15.727 18.915 -7.403 1.00 44.81 74 ARG A O 1
ATOM 593 N N . ASN A 1 75 ? -13.799 19.681 -8.248 1.00 45.41 75 ASN A N 1
ATOM 594 C CA . ASN A 1 75 ? -12.912 19.322 -7.123 1.00 45.41 75 ASN A CA 1
ATOM 595 C C . ASN A 1 75 ? -13.025 20.253 -5.893 1.00 45.41 75 ASN A C 1
ATOM 597 O O . ASN A 1 75 ? -12.028 20.541 -5.232 1.00 45.41 75 ASN A O 1
ATOM 601 N N . GLU A 1 76 ? -14.206 20.775 -5.576 1.00 52.06 76 GLU A N 1
ATOM 602 C CA . GLU A 1 76 ? -14.369 21.556 -4.346 1.00 52.06 76 GLU A CA 1
ATOM 603 C C . GLU A 1 76 ? -14.957 20.646 -3.266 1.00 52.06 76 GLU A C 1
ATOM 605 O O . GLU A 1 76 ? -16.153 20.358 -3.276 1.00 52.06 76 GLU A O 1
ATOM 610 N N . GLU A 1 77 ? -14.107 20.156 -2.354 1.00 54.19 77 GLU A N 1
ATOM 611 C CA . GLU A 1 77 ? -14.543 19.274 -1.269 1.00 54.19 77 GLU A CA 1
ATOM 612 C C . GLU A 1 77 ? -15.597 19.983 -0.396 1.00 54.19 77 GLU A C 1
ATOM 614 O O . GLU A 1 77 ? -15.352 21.100 0.075 1.00 54.19 77 GLU A O 1
ATOM 619 N N . PRO A 1 78 ? -16.745 19.347 -0.098 1.00 51.94 78 PRO A N 1
ATOM 620 C CA . PRO A 1 78 ? -17.735 19.870 0.850 1.00 51.94 78 PRO A CA 1
ATOM 621 C C . PRO A 1 78 ? -17.121 20.286 2.201 1.00 51.94 78 PRO A C 1
ATOM 623 O O . PRO A 1 78 ? -17.561 21.253 2.827 1.00 51.94 78 PRO A O 1
ATOM 626 N N . LEU A 1 79 ? -16.031 19.623 2.603 1.00 50.38 79 LEU A N 1
ATOM 627 C CA . LEU A 1 79 ? -15.231 19.947 3.786 1.00 50.38 79 LEU A CA 1
ATOM 628 C C . LEU A 1 79 ? -14.589 21.346 3.728 1.00 50.38 79 LEU A C 1
ATOM 630 O O . LEU A 1 79 ? -14.464 22.006 4.760 1.00 50.38 79 LEU A O 1
ATOM 634 N N . VAL A 1 80 ? -14.233 21.848 2.541 1.00 52.66 80 VAL A N 1
ATOM 635 C CA . VAL A 1 80 ? -13.674 23.199 2.344 1.00 52.66 80 VAL A CA 1
ATOM 636 C C . VAL A 1 80 ? -14.746 24.264 2.565 1.00 52.66 80 VAL A C 1
ATOM 638 O O . VAL A 1 80 ? -14.517 25.238 3.287 1.00 52.66 80 VAL A O 1
ATOM 641 N N . TYR A 1 81 ? -15.938 24.062 2.000 1.00 57.97 81 TYR A N 1
ATOM 642 C CA . TYR A 1 81 ? -17.087 24.946 2.211 1.00 57.97 81 TYR A CA 1
ATOM 643 C C . TYR A 1 81 ? -17.508 24.984 3.681 1.00 57.97 81 TYR A C 1
ATOM 645 O O . TYR A 1 81 ? -17.780 26.054 4.231 1.00 57.97 81 TYR A O 1
ATOM 653 N N . LEU A 1 82 ? -17.460 23.832 4.348 1.00 54.84 82 LEU A N 1
ATOM 654 C CA . LEU A 1 82 ? -17.731 23.714 5.772 1.00 54.84 82 LEU A CA 1
ATOM 655 C C . LEU A 1 82 ? -16.664 24.393 6.641 1.00 54.84 82 LEU A C 1
ATOM 657 O O . LEU A 1 82 ? -16.999 25.098 7.600 1.00 54.84 82 LEU A O 1
ATOM 661 N N . GLY A 1 83 ? -15.384 24.213 6.308 1.00 49.38 83 GLY A N 1
ATOM 662 C CA . GLY A 1 83 ? -14.273 24.887 6.979 1.00 49.38 83 GLY A CA 1
ATOM 663 C C . GLY A 1 83 ? -14.389 26.408 6.870 1.00 49.38 83 GLY A C 1
ATOM 664 O O . GLY A 1 83 ? -14.205 27.125 7.860 1.00 49.38 83 GLY A O 1
ATOM 665 N N . LEU A 1 84 ? -14.794 26.901 5.698 1.00 54.81 84 LEU A N 1
ATOM 666 C CA . LEU A 1 84 ? -15.027 28.320 5.445 1.00 54.81 84 LEU A CA 1
ATOM 667 C C . LEU A 1 84 ? -16.236 28.859 6.225 1.00 54.81 84 LEU A C 1
ATOM 669 O O . LEU A 1 84 ? -16.109 29.873 6.915 1.00 54.81 84 LEU A O 1
ATOM 673 N N . ALA A 1 85 ? -17.383 28.173 6.176 1.00 54.72 85 ALA A N 1
ATOM 674 C CA . ALA A 1 85 ? -18.582 28.553 6.925 1.00 54.72 85 ALA A CA 1
ATOM 675 C C . ALA A 1 85 ? -18.312 28.567 8.438 1.00 54.72 85 ALA A C 1
ATOM 677 O O . ALA A 1 85 ? -18.639 29.529 9.131 1.00 54.72 85 ALA A O 1
ATOM 678 N N . THR A 1 86 ? -17.602 27.558 8.942 1.00 47.91 86 THR A N 1
ATOM 679 C CA . THR A 1 86 ? -17.151 27.484 10.338 1.00 47.91 86 THR A CA 1
ATOM 680 C C . THR A 1 86 ? -16.274 28.677 10.720 1.00 47.91 86 THR A C 1
ATOM 682 O O . THR A 1 86 ? -16.454 29.271 11.787 1.00 47.91 86 THR A O 1
ATOM 685 N N . GLY A 1 87 ? -15.300 29.026 9.873 1.00 45.75 87 GLY A N 1
ATOM 686 C CA . GLY A 1 87 ? -14.428 30.179 10.090 1.00 45.75 87 GLY A CA 1
ATOM 687 C C . GLY A 1 87 ? -15.211 31.491 10.149 1.00 45.75 87 GLY A C 1
ATOM 688 O O . GLY A 1 87 ? -14.930 32.335 10.998 1.00 45.75 87 GLY A O 1
ATOM 689 N N . LEU A 1 88 ? -16.229 31.638 9.300 1.00 48.94 88 LEU A N 1
ATOM 690 C CA . LEU A 1 88 ? -17.115 32.802 9.271 1.00 48.94 88 LEU A CA 1
ATOM 691 C C . LEU A 1 88 ? -18.020 32.873 10.511 1.00 48.94 88 LEU A C 1
ATOM 693 O O . LEU A 1 88 ? -18.133 33.946 11.106 1.00 48.94 88 LEU A O 1
ATOM 697 N N . TRP A 1 89 ? -18.579 31.748 10.965 1.00 50.59 89 TRP A N 1
ATOM 698 C CA . TRP A 1 89 ? -19.377 31.688 12.198 1.00 50.59 89 TRP A CA 1
ATOM 699 C C . TRP A 1 89 ? -18.563 32.102 13.427 1.00 50.59 89 TRP A C 1
ATOM 701 O O . TRP A 1 89 ? -19.021 32.914 14.225 1.00 50.59 89 TRP A O 1
ATOM 711 N N . LYS A 1 90 ? -17.314 31.626 13.542 1.00 44.00 90 LYS A N 1
ATOM 712 C CA . LYS A 1 90 ? -16.387 32.003 14.630 1.00 44.00 90 LYS A CA 1
ATOM 713 C C . LYS A 1 90 ? -16.042 33.495 14.657 1.00 44.00 90 LYS A C 1
ATOM 715 O O . LYS A 1 90 ? -15.595 33.991 15.683 1.00 44.00 90 LYS A O 1
ATOM 720 N N . GLN A 1 91 ? -16.221 34.195 13.540 1.00 48.53 91 GLN A N 1
ATOM 721 C CA . GLN A 1 91 ? -15.981 35.633 13.415 1.00 48.53 91 GLN A CA 1
ATOM 722 C C . GLN A 1 91 ? -17.261 36.470 13.600 1.00 48.53 91 GLN A C 1
ATOM 724 O O . GLN A 1 91 ? -17.252 37.651 13.260 1.00 48.53 91 GLN A O 1
ATOM 729 N N . GLY A 1 92 ? -18.372 35.871 14.051 1.00 46.06 92 GLY A N 1
ATOM 730 C CA . GLY A 1 92 ? -19.667 36.552 14.176 1.00 46.06 92 GLY A CA 1
ATOM 731 C C . GLY A 1 92 ? -20.344 36.852 12.831 1.00 46.06 92 GLY A C 1
ATOM 732 O O . GLY A 1 92 ? -21.284 37.638 12.766 1.00 46.06 92 GLY A O 1
ATOM 733 N N . LYS A 1 93 ? -19.881 36.243 11.729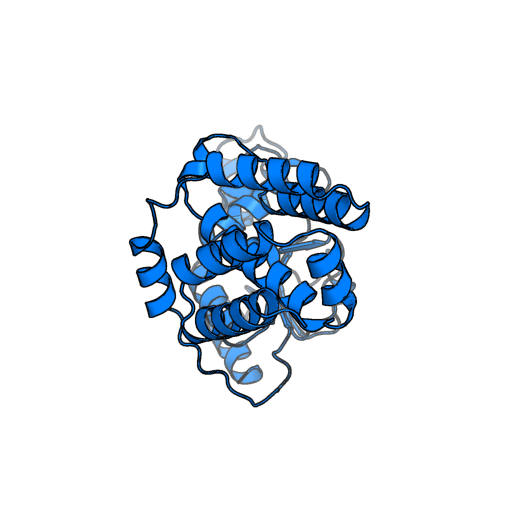 1.00 45.53 93 LYS A N 1
ATOM 734 C CA . LYS A 1 93 ? -20.398 36.462 10.364 1.00 45.53 93 LYS A CA 1
ATOM 735 C C . LYS A 1 93 ? -21.377 35.354 9.956 1.00 45.53 93 LYS A C 1
ATOM 737 O O . LYS A 1 93 ? -21.227 34.768 8.883 1.00 45.53 93 LYS A O 1
ATOM 742 N N . GLY A 1 94 ? -22.363 35.073 10.811 1.00 44.69 94 GLY A N 1
ATOM 743 C CA . GLY A 1 94 ? -23.328 33.975 10.641 1.00 44.69 94 GLY A CA 1
ATOM 744 C C . GLY A 1 94 ? -24.075 34.010 9.304 1.00 44.69 94 GLY A C 1
ATOM 745 O O . GLY A 1 94 ? -24.148 32.997 8.622 1.00 44.69 94 GLY A O 1
ATOM 746 N N . GLU A 1 95 ? -24.504 35.190 8.850 1.00 50.09 95 GLU A N 1
ATOM 747 C CA . GLU A 1 95 ? -25.217 35.344 7.571 1.00 50.09 95 GLU A CA 1
ATOM 748 C C . GLU A 1 95 ? -24.362 34.934 6.357 1.00 50.09 95 GLU A C 1
ATOM 750 O O . GLU A 1 95 ? -24.815 34.237 5.455 1.00 50.09 95 GLU A O 1
ATOM 755 N N . LYS A 1 96 ? -23.069 35.289 6.358 1.00 47.41 96 LYS A N 1
ATOM 756 C CA . LYS A 1 96 ? -22.139 34.861 5.299 1.00 47.41 96 LYS A CA 1
ATOM 757 C C . LYS A 1 96 ? -21.861 33.366 5.367 1.00 47.41 96 LYS A C 1
ATOM 759 O O . LYS A 1 96 ? -21.662 32.731 4.338 1.00 47.41 96 LYS A O 1
ATOM 764 N N . ALA A 1 97 ? -21.813 32.811 6.571 1.00 51.31 97 ALA A N 1
ATOM 765 C CA . ALA A 1 97 ? -21.600 31.391 6.767 1.00 51.31 97 ALA A CA 1
ATOM 766 C C . ALA A 1 97 ? -22.807 30.562 6.293 1.00 51.31 97 ALA A C 1
ATOM 768 O O . ALA A 1 97 ? -22.623 29.545 5.627 1.00 51.31 97 ALA A O 1
ATOM 769 N N . LYS A 1 98 ? -24.026 31.051 6.542 1.00 50.72 98 LYS A N 1
ATOM 770 C CA . LYS A 1 98 ? -25.276 30.497 6.017 1.00 50.72 98 LYS A CA 1
ATOM 771 C C . LYS A 1 98 ? -25.305 30.508 4.487 1.00 50.72 98 LYS A C 1
ATOM 773 O O . LYS A 1 98 ? -25.501 29.458 3.891 1.00 50.72 98 LYS A O 1
ATOM 778 N N . GLN A 1 99 ? -24.965 31.631 3.852 1.00 56.19 99 GLN A N 1
ATOM 779 C CA . GLN A 1 99 ? -24.874 31.730 2.385 1.00 56.19 99 GLN A CA 1
ATOM 780 C C . GLN A 1 99 ? -23.866 30.740 1.772 1.00 56.19 99 GLN A C 1
ATOM 782 O O . GLN A 1 99 ? -24.082 30.216 0.678 1.00 56.19 99 GLN A O 1
ATOM 787 N N . VAL A 1 100 ? -22.753 30.471 2.465 1.00 58.09 100 VAL A N 1
ATOM 788 C CA . VAL A 1 100 ? -21.753 29.475 2.041 1.00 58.09 100 VAL A CA 1
ATOM 789 C C . VAL A 1 100 ? -22.326 28.055 2.098 1.00 58.09 100 VAL A C 1
ATOM 791 O O . VAL A 1 100 ? -22.093 27.281 1.169 1.00 58.09 100 VAL A O 1
ATOM 794 N N . LEU A 1 101 ? -23.097 27.723 3.137 1.00 58.34 101 LEU A N 1
ATOM 795 C CA . LEU A 1 101 ? -23.735 26.410 3.289 1.00 58.34 101 LEU A CA 1
ATOM 796 C C . LEU A 1 101 ? -24.919 26.219 2.333 1.00 58.34 101 LEU A C 1
ATOM 798 O O . LEU A 1 101 ? -25.010 25.180 1.691 1.00 58.34 101 LEU A O 1
ATOM 802 N N . GLU A 1 102 ? -25.767 27.230 2.149 1.00 58.88 102 GLU A N 1
ATOM 803 C CA . GLU A 1 102 ? -26.872 27.200 1.178 1.00 58.88 102 GLU A CA 1
ATOM 804 C C . GLU A 1 102 ? -26.361 27.001 -0.254 1.00 58.88 102 GLU A C 1
ATOM 806 O O . GLU A 1 102 ? -26.923 26.222 -1.022 1.00 58.88 102 GLU A O 1
ATOM 811 N N . LYS A 1 103 ? -25.242 27.644 -0.613 1.00 61.44 103 LYS A N 1
ATOM 812 C CA . LYS A 1 103 ? -24.582 27.443 -1.909 1.00 61.44 103 LYS A CA 1
ATOM 813 C C . LYS A 1 103 ? -24.009 26.029 -2.066 1.00 61.44 103 LYS A C 1
ATOM 815 O O . LYS A 1 103 ? -23.962 25.530 -3.190 1.00 61.44 103 LYS A O 1
ATOM 820 N N . ALA A 1 104 ? -23.556 25.404 -0.977 1.00 59.09 104 ALA A N 1
ATOM 821 C CA . ALA A 1 104 ? -23.081 24.023 -0.987 1.00 59.09 104 ALA A CA 1
ATOM 822 C C . ALA A 1 104 ? -24.249 23.038 -1.170 1.00 59.09 104 ALA A C 1
ATOM 824 O O . ALA A 1 104 ? -24.184 22.186 -2.052 1.00 59.09 104 ALA A O 1
ATOM 825 N N . LEU A 1 105 ? -25.341 23.227 -0.421 1.00 53.62 105 LEU A N 1
ATOM 826 C CA . LEU A 1 105 ? -26.562 22.418 -0.511 1.00 53.62 105 LEU A CA 1
ATOM 827 C C . LEU A 1 105 ? -27.242 22.551 -1.882 1.00 53.62 105 LEU A C 1
ATOM 829 O O . LEU A 1 105 ? -27.563 21.555 -2.520 1.00 53.62 105 LEU A O 1
ATOM 833 N N . GLY A 1 106 ? -27.372 23.772 -2.410 1.00 54.75 106 GLY A N 1
ATOM 834 C CA . GLY A 1 106 ? -27.963 24.014 -3.732 1.00 54.75 106 GLY A CA 1
ATOM 835 C C . GLY A 1 106 ? -27.139 23.478 -4.911 1.00 54.75 106 GLY A C 1
ATOM 836 O O . GLY A 1 106 ? -27.650 23.380 -6.024 1.00 54.75 106 GLY A O 1
ATOM 837 N N . ARG A 1 107 ? -25.864 23.128 -4.698 1.00 52.34 107 ARG A N 1
ATOM 838 C CA . ARG A 1 107 ? -25.009 22.493 -5.713 1.00 52.34 107 ARG A CA 1
ATOM 839 C C . ARG A 1 107 ? -25.100 20.963 -5.713 1.00 52.34 107 ARG A C 1
ATOM 841 O O . ARG A 1 107 ? -24.562 20.377 -6.651 1.00 52.34 107 ARG A O 1
ATOM 848 N N . TRP A 1 108 ? -25.749 20.339 -4.723 1.00 52.03 108 TRP A N 1
ATOM 849 C CA . TRP A 1 108 ? -25.675 18.891 -4.490 1.00 52.03 108 TRP A CA 1
ATOM 850 C C . TRP A 1 108 ? -27.027 18.257 -4.076 1.00 52.03 108 TRP A C 1
ATOM 852 O O . TRP A 1 108 ? -27.256 18.015 -2.893 1.00 52.03 108 TRP A O 1
ATOM 862 N N . PRO A 1 109 ? -27.943 17.981 -5.029 1.00 42.12 109 PRO A N 1
ATOM 863 C CA . PRO A 1 109 ? -29.222 17.313 -4.751 1.00 42.12 109 PRO A CA 1
ATOM 864 C C . PRO A 1 109 ? -29.059 15.796 -4.503 1.00 42.12 109 PRO A C 1
ATOM 866 O O . PRO A 1 109 ? -28.194 15.161 -5.103 1.00 42.12 109 PRO A O 1
ATOM 869 N N . LEU A 1 110 ? -29.904 15.221 -3.637 1.00 47.62 110 LEU A N 1
ATOM 870 C CA . LEU A 1 110 ? -29.751 13.911 -2.968 1.00 47.62 110 LEU A CA 1
ATOM 871 C C . LEU A 1 110 ? -30.318 12.670 -3.696 1.00 47.62 110 LEU A C 1
ATOM 873 O O . LEU A 1 110 ? -30.319 11.585 -3.121 1.00 47.62 110 LEU A O 1
ATOM 877 N N . ASP A 1 111 ? -30.773 12.760 -4.944 1.00 39.16 111 ASP A N 1
ATOM 878 C CA . ASP A 1 111 ? -31.624 11.694 -5.505 1.00 39.16 111 ASP A CA 1
ATOM 879 C C . ASP A 1 111 ? -30.912 10.366 -5.858 1.00 39.16 111 ASP A C 1
ATOM 881 O O . ASP A 1 111 ? -31.580 9.395 -6.204 1.00 39.16 111 ASP A O 1
ATOM 885 N N . HIS A 1 112 ? -29.577 10.276 -5.828 1.00 39.62 112 HIS A N 1
ATOM 886 C CA . HIS A 1 112 ? -28.856 9.130 -6.405 1.00 39.62 112 HIS A CA 1
ATOM 887 C C . HIS A 1 112 ? -27.783 8.586 -5.452 1.00 39.62 112 HIS A C 1
ATOM 889 O O . HIS A 1 112 ? -26.670 9.107 -5.440 1.00 39.62 112 HIS A O 1
ATOM 895 N N . ASN A 1 113 ? -28.124 7.548 -4.660 1.00 44.25 113 ASN A N 1
ATOM 896 C CA . ASN A 1 113 ? -27.247 6.401 -4.293 1.00 44.25 113 ASN A CA 1
ATOM 897 C C . ASN A 1 113 ? -27.662 5.567 -3.059 1.00 44.25 113 ASN A C 1
ATOM 899 O O . ASN A 1 113 ? -26.811 4.978 -2.391 1.00 44.25 113 ASN A O 1
ATOM 903 N N . LEU A 1 114 ? -28.954 5.395 -2.769 1.00 39.97 114 LEU A N 1
ATOM 904 C CA . LEU A 1 114 ? -29.352 4.442 -1.718 1.00 39.97 114 LEU A CA 1
ATOM 905 C C . LEU A 1 114 ? -29.003 2.976 -2.054 1.00 39.97 114 LEU A C 1
ATOM 907 O O . LEU A 1 114 ? -28.732 2.181 -1.158 1.00 39.97 114 LEU A O 1
ATOM 911 N N . GLN A 1 115 ? -28.961 2.613 -3.338 1.00 35.94 115 GLN A N 1
ATOM 912 C CA . GLN A 1 115 ? -28.844 1.213 -3.756 1.00 35.94 115 GLN A CA 1
ATOM 913 C C . GLN A 1 115 ? -27.405 0.668 -3.686 1.00 35.94 115 GLN A C 1
ATOM 915 O O . GLN A 1 115 ? -27.206 -0.462 -3.255 1.00 35.94 115 GLN A O 1
ATOM 920 N N . GLY A 1 116 ? -26.391 1.490 -3.984 1.00 39.56 116 GLY A N 1
ATOM 921 C CA . GLY A 1 116 ? -24.977 1.097 -3.845 1.00 39.56 116 GLY A CA 1
ATOM 922 C C . GLY A 1 116 ? -24.473 1.061 -2.393 1.00 39.56 116 GLY A C 1
ATOM 923 O O . GLY A 1 116 ? -23.495 0.381 -2.080 1.00 39.56 116 GLY A O 1
ATOM 924 N N . LEU A 1 117 ? -25.156 1.767 -1.483 1.00 36.97 117 LEU A N 1
ATOM 925 C CA . LEU A 1 117 ? -24.837 1.771 -0.053 1.00 36.97 117 LEU A CA 1
ATOM 926 C C . LEU A 1 117 ? -25.304 0.476 0.633 1.00 36.97 117 LEU A C 1
ATOM 928 O O . LEU A 1 117 ? -24.579 -0.078 1.459 1.00 36.97 117 LEU A O 1
ATOM 932 N N . LEU A 1 118 ? -26.481 -0.035 0.252 1.00 37.28 118 LEU A N 1
ATOM 933 C CA . LEU A 1 118 ? -27.044 -1.280 0.789 1.00 37.28 118 LEU A CA 1
ATOM 934 C C . LEU A 1 118 ? -26.160 -2.497 0.465 1.00 37.28 118 LEU A C 1
ATOM 936 O O . LEU A 1 118 ? -25.876 -3.294 1.356 1.00 37.28 118 LEU A O 1
ATOM 940 N N . GLU A 1 119 ? -25.607 -2.567 -0.749 1.00 40.41 119 GLU A N 1
ATOM 941 C CA . GLU A 1 119 ? -24.681 -3.638 -1.164 1.00 40.41 119 GLU A CA 1
ATOM 942 C C . GLU A 1 119 ? -23.344 -3.616 -0.395 1.00 40.41 119 GLU A C 1
ATOM 944 O O . GLU A 1 119 ? -22.688 -4.645 -0.229 1.00 40.41 119 GLU A O 1
ATOM 949 N N . THR A 1 120 ? -22.940 -2.451 0.122 1.00 37.84 120 THR A N 1
ATOM 950 C CA . THR A 1 120 ? -21.691 -2.289 0.885 1.00 37.84 120 THR A CA 1
ATOM 951 C C . THR A 1 120 ? -21.870 -2.638 2.368 1.00 37.84 120 THR A C 1
ATOM 953 O O . THR A 1 120 ? -20.928 -3.107 3.012 1.00 37.84 120 THR A O 1
ATOM 956 N N . ILE A 1 121 ? -23.075 -2.445 2.914 1.00 37.19 121 ILE A N 1
ATOM 957 C CA . ILE A 1 121 ? -23.400 -2.721 4.322 1.00 37.19 121 ILE A CA 1
ATOM 958 C C . ILE A 1 121 ? -23.646 -4.219 4.556 1.00 37.19 121 ILE A C 1
ATOM 960 O O . ILE A 1 121 ? -23.198 -4.746 5.571 1.00 37.19 121 ILE A O 1
ATOM 964 N N . GLU A 1 122 ? -24.249 -4.938 3.604 1.00 36.06 122 GLU A N 1
ATOM 965 C CA . GLU A 1 122 ? -24.456 -6.395 3.718 1.00 36.06 122 GLU A CA 1
ATOM 966 C C . GLU A 1 122 ? -23.143 -7.208 3.709 1.00 36.06 122 GLU A C 1
ATOM 968 O O . GLU A 1 122 ? -23.114 -8.352 4.161 1.00 36.06 122 GLU A O 1
ATOM 973 N N . GLY A 1 123 ? -22.028 -6.618 3.259 1.00 34.97 123 GLY A N 1
ATOM 974 C CA . GLY A 1 123 ? -20.697 -7.239 3.278 1.00 34.97 123 GLY A CA 1
ATOM 975 C C . GLY A 1 123 ? -19.821 -6.894 4.491 1.00 34.97 123 GLY A C 1
ATOM 976 O O . GLY A 1 123 ? -18.728 -7.457 4.627 1.00 34.97 123 GLY A O 1
ATOM 977 N N . ALA A 1 124 ? -20.256 -5.970 5.354 1.00 32.34 124 ALA A N 1
ATOM 978 C CA . ALA A 1 124 ? -19.488 -5.473 6.493 1.00 32.34 124 ALA A CA 1
ATOM 979 C C . ALA A 1 124 ? -20.075 -5.997 7.810 1.00 32.34 124 ALA A C 1
ATOM 981 O O . ALA A 1 124 ? -20.825 -5.309 8.498 1.00 32.34 124 ALA A O 1
ATOM 982 N N . ASP A 1 125 ? -19.707 -7.226 8.170 1.00 32.75 125 ASP A N 1
ATOM 983 C CA . ASP A 1 125 ? -19.969 -7.761 9.505 1.00 32.75 125 ASP A CA 1
ATOM 984 C C . ASP A 1 125 ? -19.219 -6.908 10.545 1.00 32.75 125 ASP A C 1
ATOM 986 O O . ASP A 1 125 ? -17.985 -6.862 10.572 1.00 32.75 125 ASP A O 1
ATOM 990 N N . CYS A 1 126 ? -19.977 -6.155 11.340 1.00 34.56 126 CYS A N 1
ATOM 991 C CA . CYS A 1 126 ? -19.482 -5.243 12.363 1.00 34.56 126 CYS A CA 1
ATOM 992 C C . CYS A 1 126 ? -19.874 -5.790 13.738 1.00 34.56 126 CYS A C 1
ATOM 994 O O . CYS A 1 126 ? -20.668 -5.199 14.471 1.00 34.56 126 CYS A O 1
ATOM 996 N N . SER A 1 127 ? -19.309 -6.939 14.100 1.00 35.16 127 SER A N 1
ATOM 997 C CA . SER A 1 127 ? -19.156 -7.304 15.502 1.00 35.16 127 SER A CA 1
ATOM 998 C C . SER A 1 127 ? -18.009 -6.470 16.078 1.00 35.16 127 SER A C 1
ATOM 1000 O O . SER A 1 127 ? -16.832 -6.719 15.807 1.00 35.16 127 SER A O 1
ATOM 1002 N N . LEU A 1 128 ? -18.351 -5.438 16.850 1.00 36.53 128 LEU A N 1
ATOM 1003 C CA . LEU A 1 128 ? -17.409 -4.752 17.731 1.00 36.53 128 LEU A CA 1
ATOM 1004 C C . LEU A 1 128 ? -16.970 -5.734 18.824 1.00 36.53 128 LEU A C 1
ATOM 1006 O O . LEU A 1 128 ? -17.585 -5.795 19.887 1.00 36.53 128 LEU A O 1
ATOM 1010 N N . ASP A 1 129 ? -15.912 -6.498 18.555 1.00 37.44 129 ASP A N 1
ATOM 1011 C CA . ASP A 1 129 ? -15.197 -7.221 19.601 1.00 37.44 129 ASP A CA 1
ATOM 1012 C C . ASP A 1 129 ? -14.487 -6.201 20.494 1.00 37.44 129 ASP A C 1
ATOM 1014 O O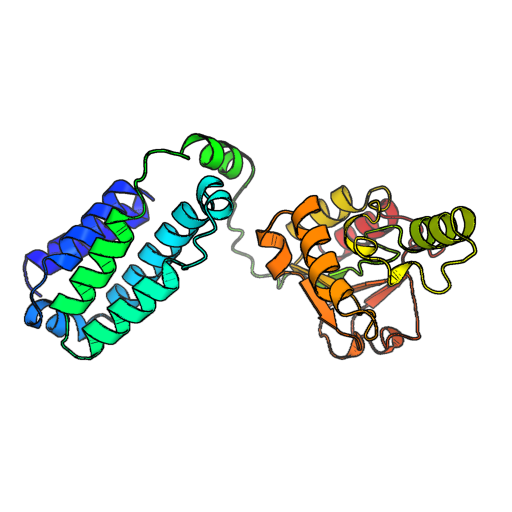 . ASP A 1 129 ? -13.592 -5.458 20.084 1.00 37.44 129 ASP A O 1
ATOM 1018 N N . THR A 1 130 ? -14.935 -6.146 21.742 1.00 37.66 130 THR A N 1
ATOM 1019 C CA . THR A 1 130 ? -14.450 -5.273 22.813 1.00 37.66 130 THR A CA 1
ATOM 1020 C C . THR A 1 130 ? -13.208 -5.821 23.520 1.00 37.66 130 THR A C 1
ATOM 1022 O O . THR A 1 130 ? -12.847 -5.342 24.595 1.00 37.66 130 THR A O 1
ATOM 1025 N N . GLU A 1 131 ? -12.472 -6.748 22.906 1.00 43.09 131 GLU A N 1
ATOM 1026 C CA . GLU A 1 131 ? -11.149 -7.153 23.376 1.00 43.09 131 GLU A CA 1
ATOM 1027 C C . GLU A 1 131 ? -10.058 -6.452 22.564 1.00 43.09 131 GLU A C 1
ATOM 1029 O O . GLU A 1 131 ? -9.620 -6.900 21.507 1.00 43.09 131 GLU A O 1
ATOM 1034 N N . SER A 1 132 ? -9.591 -5.320 23.094 1.00 45.53 132 SER A N 1
ATOM 1035 C CA . SER A 1 132 ? -8.401 -4.597 22.633 1.00 45.53 132 SER A CA 1
ATOM 1036 C C . SER A 1 132 ? -7.131 -5.446 22.835 1.00 45.53 132 SER A C 1
ATOM 1038 O O . SER A 1 132 ? -6.284 -5.156 23.684 1.00 45.53 132 SER A O 1
ATOM 1040 N N . ARG A 1 133 ? -6.955 -6.485 22.017 1.00 54.47 133 ARG A N 1
ATOM 1041 C CA . ARG A 1 133 ? -5.624 -6.917 21.591 1.00 54.47 133 ARG A CA 1
ATOM 1042 C C . ARG A 1 133 ? -5.180 -5.930 20.517 1.00 54.47 133 ARG A C 1
ATOM 1044 O O . ARG A 1 133 ? -5.883 -5.741 19.529 1.00 54.47 133 ARG A O 1
ATOM 1051 N N . SER A 1 134 ? -4.043 -5.261 20.720 1.00 74.00 134 SER A N 1
ATOM 1052 C CA . SER A 1 134 ? -3.468 -4.379 19.699 1.00 74.00 134 SER A CA 1
ATOM 1053 C C . SER A 1 134 ? -3.295 -5.186 18.411 1.00 74.00 134 SER A C 1
ATOM 1055 O O . SER A 1 134 ? -2.501 -6.134 18.391 1.00 74.00 134 SER A O 1
ATOM 1057 N N . ARG A 1 135 ? -4.063 -4.863 17.365 1.00 89.31 135 ARG A N 1
ATOM 1058 C CA . ARG A 1 135 ? -3.945 -5.531 16.066 1.00 89.31 135 ARG A CA 1
ATOM 1059 C C . ARG A 1 135 ? -2.507 -5.401 15.577 1.00 89.31 135 ARG A C 1
ATOM 1061 O O . ARG A 1 135 ? -1.887 -4.349 15.715 1.00 89.31 135 ARG A O 1
ATOM 1068 N N . LYS A 1 136 ? -1.972 -6.488 15.027 1.00 95.75 136 LYS A N 1
ATOM 1069 C CA . LYS A 1 136 ? -0.610 -6.506 14.490 1.00 95.75 136 LYS A CA 1
ATOM 1070 C C . LYS A 1 136 ? -0.500 -5.560 13.297 1.00 95.75 136 LYS A C 1
ATOM 1072 O O . LYS A 1 136 ? -1.377 -5.571 12.433 1.00 95.75 136 LYS A O 1
ATOM 1077 N N . ILE A 1 137 ? 0.571 -4.775 13.238 1.00 97.38 137 ILE A N 1
ATOM 1078 C CA . ILE A 1 137 ? 0.870 -3.893 12.106 1.00 97.38 137 ILE A CA 1
ATOM 1079 C C . ILE A 1 137 ? 1.627 -4.707 11.061 1.00 97.38 137 ILE A C 1
ATOM 1081 O O . ILE A 1 137 ? 2.734 -5.187 11.315 1.00 97.38 137 ILE A O 1
ATOM 1085 N N . VAL A 1 138 ? 1.022 -4.856 9.885 1.00 98.19 138 VAL A N 1
ATOM 1086 C CA . VAL A 1 138 ? 1.579 -5.635 8.773 1.00 98.19 138 VAL A CA 1
ATOM 1087 C C . VAL A 1 138 ? 1.821 -4.705 7.594 1.00 98.19 138 VAL A C 1
ATOM 1089 O O . VAL A 1 138 ? 0.879 -4.140 7.040 1.00 98.19 138 VAL A O 1
ATOM 1092 N N . TYR A 1 139 ? 3.080 -4.572 7.196 1.00 98.50 139 TYR A N 1
ATOM 1093 C CA . TYR A 1 139 ? 3.474 -3.891 5.972 1.00 98.50 139 TYR A CA 1
ATOM 1094 C C . TYR A 1 139 ? 3.594 -4.887 4.823 1.00 98.50 139 TYR A C 1
ATOM 1096 O O . TYR A 1 139 ? 4.139 -5.979 4.990 1.00 98.50 139 TYR A O 1
ATOM 1104 N N . VAL A 1 140 ? 3.097 -4.500 3.654 1.00 98.44 140 VAL A N 1
ATOM 1105 C CA . VAL A 1 140 ? 3.148 -5.303 2.431 1.00 98.44 140 VAL A CA 1
ATOM 1106 C C . VAL A 1 140 ? 3.808 -4.481 1.334 1.00 98.44 140 VAL A C 1
ATOM 1108 O O . VAL A 1 140 ? 3.317 -3.396 1.016 1.00 98.44 140 VAL A O 1
ATOM 1111 N N . ASP A 1 141 ? 4.913 -4.965 0.771 1.00 98.00 141 ASP A N 1
ATOM 1112 C CA . ASP A 1 141 ? 5.495 -4.341 -0.413 1.00 98.00 141 ASP A CA 1
ATOM 1113 C C . ASP A 1 141 ? 4.596 -4.510 -1.636 1.00 98.00 141 ASP A C 1
ATOM 1115 O O . ASP A 1 141 ? 3.730 -5.379 -1.697 1.00 98.00 141 ASP A O 1
ATOM 1119 N N . MET A 1 142 ? 4.792 -3.645 -2.620 1.00 97.62 142 MET A N 1
ATOM 1120 C CA . MET A 1 142 ? 3.998 -3.616 -3.831 1.00 97.62 142 MET A CA 1
ATOM 1121 C C . MET A 1 142 ? 4.692 -4.358 -4.977 1.00 97.62 142 MET A C 1
ATOM 1123 O O . MET A 1 142 ? 4.193 -5.392 -5.422 1.00 97.62 142 MET A O 1
ATOM 1127 N N . ASP A 1 143 ? 5.835 -3.850 -5.436 1.00 96.75 143 ASP A N 1
ATOM 1128 C CA . ASP A 1 143 ? 6.556 -4.397 -6.587 1.00 96.75 143 ASP A CA 1
ATOM 1129 C C . ASP A 1 143 ? 7.170 -5.751 -6.198 1.00 96.75 143 ASP A C 1
ATOM 1131 O O . ASP A 1 143 ? 7.834 -5.839 -5.178 1.00 96.75 143 ASP A O 1
ATOM 1135 N N . GLY A 1 144 ? 6.911 -6.816 -6.960 1.00 96.38 144 GLY A N 1
ATOM 1136 C CA . GLY A 1 144 ? 7.442 -8.158 -6.665 1.00 96.38 144 GLY A CA 1
ATOM 1137 C C . GLY A 1 144 ? 6.676 -8.941 -5.588 1.00 96.38 144 GLY A C 1
ATOM 1138 O O . GLY A 1 144 ? 6.914 -10.136 -5.422 1.00 96.38 144 GLY A O 1
ATOM 1139 N N . VAL A 1 145 ? 5.704 -8.313 -4.912 1.00 98.19 145 VAL A N 1
ATOM 1140 C CA . VAL A 1 145 ? 4.890 -8.941 -3.852 1.00 98.19 145 VAL A CA 1
ATOM 1141 C C . VAL A 1 145 ? 3.392 -8.873 -4.158 1.00 98.19 145 VAL A C 1
ATOM 1143 O O . VAL A 1 145 ? 2.712 -9.901 -4.220 1.00 98.19 145 VAL A O 1
ATOM 1146 N N . MET A 1 146 ? 2.853 -7.675 -4.393 1.00 98.31 146 MET A N 1
ATOM 1147 C CA . MET A 1 146 ? 1.454 -7.489 -4.799 1.00 98.31 146 MET A CA 1
ATOM 1148 C C . MET A 1 146 ? 1.284 -7.486 -6.318 1.00 98.31 146 MET A C 1
ATOM 1150 O O . MET A 1 146 ? 0.255 -7.951 -6.813 1.00 98.31 146 MET A O 1
ATOM 1154 N N . CYS A 1 147 ? 2.265 -6.965 -7.054 1.00 97.81 147 CYS A N 1
ATOM 1155 C CA . CYS A 1 147 ? 2.228 -6.849 -8.507 1.00 97.81 147 CYS A CA 1
ATOM 1156 C C . CYS A 1 147 ? 3.533 -7.314 -9.163 1.00 97.81 147 CYS A C 1
ATOM 1158 O O . CYS A 1 147 ? 4.622 -7.202 -8.599 1.00 97.81 147 CYS A O 1
ATOM 1160 N N . ASP A 1 148 ? 3.414 -7.852 -10.373 1.00 97.62 148 ASP A N 1
ATOM 1161 C CA . ASP A 1 148 ? 4.517 -8.455 -11.115 1.00 97.62 148 ASP A CA 1
ATOM 1162 C C . ASP A 1 148 ? 5.311 -7.390 -11.883 1.00 97.62 148 ASP A C 1
ATOM 1164 O O . ASP A 1 148 ? 5.167 -7.178 -13.095 1.00 97.62 148 ASP A O 1
ATOM 1168 N N . TYR A 1 149 ? 6.158 -6.690 -11.127 1.00 96.81 149 TYR A N 1
ATOM 1169 C CA . TYR A 1 149 ? 7.114 -5.725 -11.659 1.00 96.81 149 TYR A CA 1
ATOM 1170 C C . TYR A 1 149 ? 8.095 -6.392 -12.628 1.00 96.81 149 TYR A C 1
ATOM 1172 O O . TYR A 1 149 ? 8.292 -5.899 -13.738 1.00 96.81 149 TYR A O 1
ATOM 1180 N N . SER A 1 150 ? 8.700 -7.513 -12.225 1.00 94.75 150 SER A N 1
ATOM 1181 C CA . SER A 1 150 ? 9.760 -8.183 -12.986 1.00 94.75 150 SER A CA 1
ATOM 1182 C C . SER A 1 150 ? 9.258 -8.701 -14.330 1.00 94.75 150 SER A C 1
ATOM 1184 O O . SER A 1 150 ? 9.889 -8.430 -15.352 1.00 94.75 150 SER A O 1
ATOM 1186 N N . GLY A 1 151 ? 8.111 -9.383 -14.364 1.00 95.62 151 GLY A N 1
ATOM 1187 C CA . GLY A 1 151 ? 7.509 -9.864 -15.607 1.00 95.62 151 GLY A CA 1
ATOM 1188 C C . GLY A 1 151 ? 7.194 -8.722 -16.569 1.00 95.62 151 GLY A C 1
ATOM 1189 O O . GLY A 1 151 ? 7.597 -8.771 -17.731 1.00 95.62 151 GLY A O 1
ATOM 1190 N N . SER A 1 152 ? 6.582 -7.641 -16.074 1.00 95.81 152 SER A N 1
ATOM 1191 C CA . SER A 1 152 ? 6.278 -6.452 -16.888 1.00 95.81 152 SER A CA 1
ATOM 1192 C C . SER A 1 152 ? 7.540 -5.749 -17.395 1.00 95.81 152 SER A C 1
ATOM 1194 O O . SER A 1 152 ? 7.601 -5.317 -18.547 1.00 95.81 152 SER A O 1
ATOM 1196 N N . TYR A 1 153 ? 8.570 -5.660 -16.552 1.00 95.12 153 TYR A N 1
ATOM 1197 C CA . TYR A 1 153 ? 9.859 -5.069 -16.895 1.00 95.12 153 TYR A CA 1
ATOM 1198 C C . TYR A 1 153 ? 10.558 -5.850 -18.016 1.00 95.12 153 TYR A C 1
ATOM 1200 O O . TYR A 1 153 ? 10.953 -5.265 -19.027 1.00 95.12 153 TYR A O 1
ATOM 1208 N N . PHE A 1 154 ? 10.683 -7.174 -17.871 1.00 94.25 154 PHE A N 1
ATOM 1209 C CA . PHE A 1 154 ? 11.341 -8.017 -18.872 1.00 94.25 154 PHE A CA 1
ATOM 1210 C C . PHE A 1 154 ? 10.538 -8.120 -20.169 1.00 94.25 154 PHE A C 1
ATOM 1212 O O . PHE A 1 154 ? 11.133 -8.126 -21.248 1.00 94.25 154 PHE A O 1
ATOM 1219 N N . GLU A 1 155 ? 9.207 -8.143 -20.094 1.00 93.81 155 GLU A N 1
ATOM 1220 C CA . GLU A 1 155 ? 8.359 -8.141 -21.286 1.00 93.81 155 GLU A CA 1
ATOM 1221 C C . GLU A 1 155 ? 8.501 -6.836 -22.075 1.00 93.81 155 GLU A C 1
ATOM 1223 O O . GLU A 1 155 ? 8.643 -6.859 -23.299 1.00 93.81 155 GLU A O 1
ATOM 1228 N N . ALA A 1 156 ? 8.552 -5.693 -21.390 1.00 92.38 156 ALA A N 1
ATOM 1229 C CA . ALA A 1 156 ? 8.781 -4.407 -22.036 1.00 92.38 156 ALA A CA 1
ATOM 1230 C C . ALA A 1 156 ? 10.148 -4.347 -22.739 1.00 92.38 156 ALA A C 1
ATOM 1232 O O . ALA A 1 156 ? 10.212 -3.898 -23.885 1.00 92.38 156 ALA A O 1
ATOM 1233 N N . LEU A 1 157 ? 11.214 -4.859 -22.107 1.00 91.44 157 LEU A N 1
ATOM 1234 C CA . LEU A 1 157 ? 12.527 -4.982 -22.753 1.00 91.44 157 LEU A CA 1
ATOM 1235 C C . LEU A 1 157 ? 12.479 -5.906 -23.975 1.00 91.44 157 LEU A C 1
ATOM 1237 O O . LEU A 1 157 ? 13.062 -5.585 -25.007 1.00 91.44 157 LEU A O 1
ATOM 1241 N N . ARG A 1 158 ? 11.757 -7.031 -23.888 1.00 91.25 158 ARG A N 1
ATOM 1242 C CA . ARG A 1 158 ? 11.606 -7.985 -24.997 1.00 91.25 158 ARG A CA 1
ATOM 1243 C C . ARG A 1 158 ? 10.893 -7.365 -26.199 1.00 91.25 158 ARG A C 1
ATOM 1245 O O . ARG A 1 158 ? 11.296 -7.605 -27.333 1.00 91.25 158 ARG A O 1
ATOM 1252 N N . LEU A 1 159 ? 9.834 -6.592 -25.957 1.00 90.00 159 LEU A N 1
ATOM 1253 C CA . LEU A 1 159 ? 9.019 -5.978 -27.009 1.00 90.00 159 LEU A CA 1
ATOM 1254 C C . LEU A 1 159 ? 9.640 -4.698 -27.579 1.00 90.00 159 LEU A C 1
ATOM 1256 O O . LEU A 1 159 ? 9.371 -4.350 -28.729 1.00 90.00 159 LEU A O 1
ATOM 1260 N N . ARG A 1 160 ? 10.428 -3.970 -26.780 1.00 87.00 160 ARG A N 1
ATOM 1261 C CA . ARG A 1 160 ? 10.999 -2.667 -27.138 1.00 87.00 160 ARG A CA 1
ATOM 1262 C C . ARG A 1 160 ? 12.430 -2.550 -26.619 1.00 87.00 160 ARG A C 1
ATOM 1264 O O . ARG A 1 160 ? 12.690 -1.855 -25.641 1.00 87.00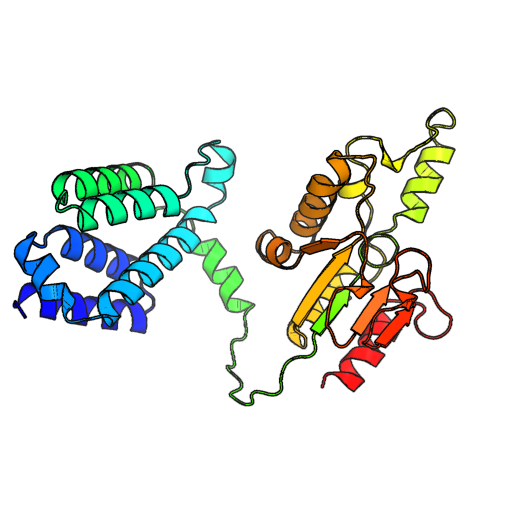 160 ARG A O 1
ATOM 1271 N N . LEU A 1 161 ? 13.361 -3.180 -27.335 1.00 82.38 161 LEU A N 1
ATOM 1272 C CA . LEU A 1 161 ? 14.795 -3.195 -27.002 1.00 82.38 161 LEU A CA 1
ATOM 1273 C C . LEU A 1 161 ? 15.434 -1.794 -26.913 1.00 82.38 161 LEU A C 1
ATOM 1275 O O . LEU A 1 161 ? 16.507 -1.646 -26.339 1.00 82.38 161 LEU A O 1
ATOM 1279 N N . GLU A 1 162 ? 14.785 -0.773 -27.474 1.00 89.81 162 GLU A N 1
ATOM 1280 C CA . GLU A 1 162 ? 15.234 0.624 -27.446 1.00 89.81 162 GLU A CA 1
ATOM 1281 C C . GLU A 1 162 ? 14.951 1.328 -26.106 1.00 89.81 162 GLU A C 1
ATOM 1283 O O . GLU A 1 162 ? 15.511 2.390 -25.834 1.00 89.81 162 GLU A O 1
ATOM 1288 N N . ILE A 1 163 ? 14.077 0.768 -25.260 1.00 87.38 163 ILE A N 1
ATOM 1289 C CA . ILE A 1 163 ? 13.718 1.369 -23.973 1.00 87.38 163 ILE A CA 1
ATOM 1290 C C . ILE A 1 163 ? 14.684 0.874 -22.898 1.00 87.38 163 ILE A C 1
ATOM 1292 O O . ILE A 1 163 ? 14.537 -0.223 -22.372 1.00 87.38 163 ILE A O 1
ATOM 1296 N N . GLU A 1 164 ? 15.640 1.723 -22.522 1.00 89.06 164 GLU A N 1
ATOM 1297 C CA . GLU A 1 164 ? 16.610 1.426 -21.457 1.00 89.06 164 GLU A CA 1
ATOM 1298 C C . GLU A 1 164 ? 15.950 1.318 -20.067 1.00 89.06 164 GLU A C 1
ATOM 1300 O O . GLU A 1 164 ? 16.356 0.503 -19.241 1.00 89.06 164 GLU A O 1
ATOM 1305 N N . TYR A 1 165 ? 14.898 2.110 -19.819 1.00 92.75 165 TYR A N 1
ATOM 1306 C CA . TYR A 1 165 ? 14.192 2.177 -18.533 1.00 92.75 165 TYR A CA 1
ATOM 1307 C C . TYR A 1 165 ? 12.679 1.965 -18.707 1.00 92.75 165 TYR A C 1
ATOM 1309 O O . TYR A 1 165 ? 11.925 2.947 -18.703 1.00 92.75 165 TYR A O 1
ATOM 1317 N N . PRO A 1 166 ? 12.196 0.716 -18.852 1.00 94.12 166 PRO A N 1
ATOM 1318 C CA . PRO A 1 166 ? 10.768 0.415 -18.990 1.00 94.12 166 PRO A CA 1
ATOM 1319 C C . PRO A 1 166 ? 9.877 1.079 -17.940 1.00 94.12 166 PRO A C 1
ATOM 1321 O O . PRO A 1 166 ? 8.839 1.648 -18.261 1.00 94.12 166 PRO A O 1
ATOM 1324 N N . GLN A 1 167 ? 10.340 1.099 -16.693 1.00 94.31 167 GLN A N 1
ATOM 1325 C CA . GLN A 1 167 ? 9.653 1.683 -15.548 1.00 94.31 167 GLN A CA 1
ATOM 1326 C C . GLN A 1 167 ? 9.544 3.210 -15.573 1.00 94.31 167 GLN A C 1
ATOM 1328 O O . GLN A 1 167 ? 8.952 3.791 -14.667 1.00 94.31 167 GLN A O 1
ATOM 1333 N N . SER A 1 168 ? 10.161 3.883 -16.547 1.00 93.88 168 SER A N 1
ATOM 1334 C CA . SER A 1 168 ? 10.000 5.327 -16.767 1.00 93.88 168 SER A CA 1
ATOM 1335 C C . SER A 1 168 ? 8.877 5.663 -17.752 1.00 93.88 168 SER A C 1
ATOM 1337 O O . SER A 1 168 ? 8.496 6.827 -17.865 1.00 93.88 168 SER A O 1
ATOM 1339 N N . VAL A 1 169 ? 8.333 4.661 -18.452 1.00 92.69 169 VAL A N 1
ATOM 1340 C CA . VAL A 1 169 ? 7.241 4.845 -19.409 1.00 92.69 169 VAL A CA 1
ATOM 1341 C C . VAL A 1 169 ? 5.939 5.114 -18.644 1.00 92.69 169 VAL A C 1
ATOM 1343 O O . VAL A 1 169 ? 5.619 4.350 -17.730 1.00 92.69 169 VAL A O 1
ATOM 1346 N N . PRO A 1 170 ? 5.171 6.164 -18.996 1.00 92.62 170 PRO A N 1
ATOM 1347 C CA . PRO A 1 170 ? 3.877 6.424 -18.376 1.00 92.62 170 PRO A CA 1
ATOM 1348 C C . PRO A 1 170 ? 2.948 5.211 -18.452 1.00 92.62 170 PRO A C 1
ATOM 1350 O O . PRO A 1 170 ? 2.848 4.565 -19.497 1.00 92.62 170 PRO A O 1
ATOM 1353 N N . GLY A 1 171 ? 2.265 4.929 -17.350 1.00 93.38 171 GLY A N 1
ATOM 1354 C CA . GLY A 1 171 ? 1.368 3.787 -17.199 1.00 93.38 171 GLY A CA 1
ATOM 1355 C C . GLY A 1 171 ? 2.047 2.524 -16.670 1.00 93.38 171 GLY A C 1
ATOM 1356 O O . GLY A 1 171 ? 1.346 1.604 -16.253 1.00 93.38 171 GLY A O 1
ATOM 1357 N N . PHE A 1 172 ? 3.386 2.476 -16.620 1.00 96.12 172 PHE A N 1
ATOM 1358 C CA . PHE A 1 172 ? 4.111 1.268 -16.227 1.00 96.12 172 PHE A CA 1
ATOM 1359 C C . PHE A 1 172 ? 3.655 0.730 -14.867 1.00 96.12 172 PHE A C 1
ATOM 1361 O O . PHE A 1 172 ? 3.337 -0.450 -14.772 1.00 96.12 172 PHE A O 1
ATOM 1368 N N . PHE A 1 173 ? 3.581 1.570 -13.826 1.00 97.62 173 PHE A N 1
ATOM 1369 C CA . PHE A 1 173 ? 3.223 1.092 -12.485 1.00 97.62 173 PHE A CA 1
ATOM 1370 C C . PHE A 1 173 ? 1.718 0.841 -12.330 1.00 97.62 173 PHE A C 1
ATOM 1372 O O . PHE A 1 173 ? 1.326 -0.070 -11.603 1.00 97.62 173 PHE A O 1
ATOM 1379 N N . SER A 1 174 ? 0.863 1.622 -12.998 1.00 97.06 174 SER A N 1
ATOM 1380 C CA . SER A 1 174 ? -0.599 1.470 -12.910 1.00 97.06 174 SER A CA 1
ATOM 1381 C C . SER A 1 174 ? -1.130 0.235 -13.644 1.00 97.06 174 SER A C 1
ATOM 1383 O O . SER A 1 174 ? -2.214 -0.259 -13.311 1.00 97.06 174 SER A O 1
ATOM 1385 N N . ASP A 1 175 ? -0.360 -0.280 -14.603 1.00 95.81 175 ASP A N 1
ATOM 1386 C CA . ASP A 1 175 ? -0.732 -1.428 -15.432 1.00 95.81 175 ASP A CA 1
ATOM 1387 C C . ASP A 1 175 ? -0.063 -2.741 -15.015 1.00 95.81 175 ASP A C 1
ATOM 1389 O O . ASP A 1 175 ? -0.354 -3.777 -15.615 1.00 95.81 175 ASP A O 1
ATOM 1393 N N . LEU A 1 176 ? 0.770 -2.736 -13.963 1.00 98.00 176 LEU A N 1
ATOM 1394 C CA . LEU A 1 176 ? 1.391 -3.961 -13.453 1.00 98.00 176 LEU A CA 1
ATOM 1395 C C . LEU A 1 176 ? 0.316 -5.019 -13.139 1.00 98.00 176 LEU A C 1
ATOM 1397 O O . LEU A 1 176 ? -0.640 -4.728 -12.410 1.00 98.00 176 LEU A O 1
ATOM 1401 N N . PRO A 1 177 ? 0.441 -6.257 -13.642 1.00 98.06 177 PRO A N 1
ATOM 1402 C CA . PRO A 1 177 ? -0.504 -7.307 -13.318 1.00 98.06 177 PRO A CA 1
ATOM 1403 C C . PRO A 1 177 ? -0.341 -7.712 -11.845 1.00 98.06 177 PRO A C 1
ATOM 1405 O O . PRO A 1 177 ? 0.784 -7.767 -11.344 1.00 98.06 177 PRO A O 1
ATOM 1408 N N . PRO A 1 178 ? -1.433 -7.994 -11.113 1.00 98.19 178 PRO A N 1
ATOM 1409 C CA . PRO A 1 178 ? -1.329 -8.548 -9.770 1.00 98.19 178 PRO A CA 1
ATOM 1410 C C . PRO A 1 178 ? -0.608 -9.898 -9.778 1.00 98.19 178 PRO A C 1
ATOM 1412 O O . PRO A 1 178 ? -0.840 -10.720 -10.665 1.00 98.19 178 PRO A O 1
ATOM 1415 N N . ILE A 1 179 ? 0.210 -10.150 -8.757 1.00 98.06 179 ILE A N 1
ATOM 1416 C CA . ILE A 1 179 ? 0.755 -11.489 -8.501 1.00 98.06 179 ILE A CA 1
ATOM 1417 C C . ILE A 1 179 ? -0.389 -12.423 -8.092 1.00 98.06 179 ILE A C 1
ATOM 1419 O O . ILE A 1 179 ? -1.343 -12.006 -7.422 1.00 98.06 179 ILE A O 1
ATOM 1423 N N . ASP A 1 180 ? -0.305 -13.692 -8.497 1.00 96.81 180 ASP A N 1
ATOM 1424 C CA . ASP A 1 180 ? -1.351 -14.670 -8.207 1.00 96.81 180 ASP A CA 1
ATOM 1425 C C . ASP A 1 180 ? -1.613 -14.791 -6.697 1.00 96.81 180 ASP A C 1
ATOM 1427 O O . ASP A 1 180 ? -0.701 -14.812 -5.871 1.00 96.81 180 ASP A O 1
ATOM 1431 N N . GLY A 1 181 ? -2.891 -14.801 -6.320 1.00 95.00 181 GLY A N 1
ATOM 1432 C CA . GLY A 1 181 ? -3.325 -14.808 -4.921 1.00 95.00 181 GLY A CA 1
ATOM 1433 C C . GLY A 1 181 ? -3.177 -13.484 -4.152 1.00 95.00 181 GLY A C 1
ATOM 1434 O O . GLY A 1 181 ? -3.808 -13.356 -3.098 1.00 95.00 181 GLY A O 1
ATOM 1435 N N . ALA A 1 182 ? -2.461 -12.473 -4.661 1.00 97.56 182 ALA A N 1
ATOM 1436 C CA . ALA A 1 182 ? -2.144 -11.247 -3.915 1.00 97.56 182 ALA A CA 1
ATOM 1437 C C . ALA A 1 182 ? -3.382 -10.482 -3.435 1.00 97.56 182 ALA A C 1
ATOM 1439 O O . ALA A 1 182 ? -3.525 -10.174 -2.249 1.00 97.56 182 ALA A O 1
ATOM 1440 N N . ILE A 1 183 ? -4.328 -10.224 -4.343 1.00 94.25 183 ILE A N 1
ATOM 1441 C CA . ILE A 1 183 ? -5.553 -9.475 -4.027 1.00 94.25 183 ILE A CA 1
ATOM 1442 C C . ILE A 1 183 ? -6.372 -10.198 -2.950 1.00 94.25 183 ILE A C 1
ATOM 1444 O O . ILE A 1 183 ? -6.857 -9.581 -1.998 1.00 94.25 183 ILE A O 1
ATOM 1448 N N . LYS A 1 184 ? -6.502 -11.525 -3.063 1.00 93.94 184 LYS A N 1
ATOM 1449 C CA . LYS A 1 184 ? -7.230 -12.359 -2.096 1.00 93.94 184 LYS A CA 1
ATOM 1450 C C . LYS A 1 184 ? -6.531 -12.370 -0.736 1.00 93.94 184 LYS A C 1
ATOM 1452 O O . LYS A 1 184 ? -7.197 -12.237 0.290 1.00 93.94 184 LYS A O 1
ATOM 1457 N N . ALA A 1 185 ? -5.208 -12.503 -0.727 1.00 96.50 185 ALA A N 1
ATOM 1458 C CA . ALA A 1 185 ? -4.401 -12.543 0.483 1.00 96.50 185 ALA A CA 1
ATOM 1459 C C . ALA A 1 185 ? -4.453 -11.227 1.261 1.00 96.50 185 ALA A C 1
ATOM 1461 O O . ALA A 1 185 ? -4.785 -11.235 2.446 1.00 96.50 185 ALA A O 1
ATOM 1462 N N . VAL A 1 186 ? -4.235 -10.091 0.594 1.00 95.94 186 VAL A N 1
ATOM 1463 C CA . VAL A 1 186 ? -4.301 -8.760 1.217 1.00 95.94 186 VAL A CA 1
ATOM 1464 C C . VAL A 1 186 ? -5.699 -8.487 1.780 1.00 95.94 186 VAL A C 1
ATOM 1466 O O . VAL A 1 186 ? -5.830 -8.032 2.918 1.00 95.94 186 VAL A O 1
ATOM 1469 N N . ASN A 1 187 ? -6.757 -8.843 1.041 1.00 92.69 187 ASN A N 1
ATOM 1470 C CA . ASN A 1 187 ? -8.136 -8.727 1.524 1.00 92.69 187 ASN A CA 1
ATOM 1471 C C . ASN A 1 187 ? -8.432 -9.613 2.741 1.00 92.69 187 ASN A C 1
ATOM 1473 O O . ASN A 1 187 ? -9.274 -9.246 3.562 1.00 92.69 187 ASN A O 1
ATOM 1477 N N . LYS A 1 188 ? -7.768 -10.766 2.869 1.00 92.38 188 LYS A N 1
ATOM 1478 C CA . LYS A 1 188 ? -7.895 -11.646 4.034 1.00 92.38 188 LYS A CA 1
ATOM 1479 C C . LYS A 1 188 ? -7.121 -11.092 5.230 1.00 92.38 188 LYS A C 1
ATOM 1481 O O . LYS A 1 188 ? -7.695 -10.944 6.302 1.00 92.38 188 LYS A O 1
ATOM 1486 N N . LEU A 1 189 ? -5.853 -10.732 5.041 1.00 94.12 189 LEU A N 1
ATOM 1487 C CA . LEU A 1 189 ? -4.981 -10.236 6.109 1.00 94.12 189 LEU A CA 1
ATOM 1488 C C . LEU A 1 189 ? -5.507 -8.930 6.717 1.00 94.12 189 LEU A C 1
ATOM 1490 O O . LEU A 1 189 ? -5.598 -8.833 7.938 1.00 94.12 189 LEU A O 1
ATOM 1494 N N . ARG A 1 190 ? -5.983 -7.977 5.899 1.00 93.31 190 ARG A N 1
ATOM 1495 C CA . ARG A 1 190 ? -6.519 -6.695 6.402 1.00 93.31 190 ARG A CA 1
ATOM 1496 C C . ARG A 1 190 ? -7.735 -6.839 7.330 1.00 93.31 190 ARG A C 1
ATOM 1498 O O . ARG A 1 190 ? -8.042 -5.908 8.066 1.00 93.31 190 ARG A O 1
ATOM 1505 N N . LYS A 1 191 ? -8.430 -7.986 7.319 1.00 90.06 191 LYS A N 1
ATOM 1506 C CA . LYS A 1 191 ? -9.530 -8.276 8.260 1.00 90.06 191 LYS A CA 1
ATOM 1507 C C . LYS A 1 191 ? -9.023 -8.609 9.662 1.00 90.06 191 LYS A C 1
ATOM 1509 O O . LYS A 1 191 ? -9.706 -8.300 10.635 1.00 90.06 191 LYS A O 1
ATOM 1514 N N . HIS A 1 192 ? -7.802 -9.125 9.786 1.00 90.94 192 HIS A N 1
ATOM 1515 C CA . HIS A 1 192 ? -7.224 -9.587 11.054 1.00 90.94 192 HIS A CA 1
ATOM 1516 C C . HIS A 1 192 ? -6.046 -8.733 11.551 1.00 90.94 192 HIS A C 1
ATOM 1518 O O . HIS A 1 192 ? -5.686 -8.817 12.720 1.00 90.94 192 HIS A O 1
ATOM 1524 N N . SER A 1 193 ? -5.474 -7.875 10.703 1.00 94.00 193 SER A N 1
ATOM 1525 C CA . SER A 1 193 ? -4.356 -6.993 11.047 1.00 94.00 193 SER A CA 1
ATOM 1526 C C . SER A 1 193 ? -4.609 -5.533 10.668 1.00 94.00 193 SER A C 1
ATOM 1528 O O . SER A 1 193 ? -5.545 -5.219 9.927 1.00 94.00 193 SER A O 1
ATOM 1530 N N . ASP A 1 194 ? -3.753 -4.640 11.158 1.00 95.31 194 ASP A N 1
ATOM 1531 C CA . ASP A 1 194 ? -3.638 -3.272 10.658 1.00 95.31 194 ASP A CA 1
ATOM 1532 C C . ASP A 1 194 ? -2.655 -3.271 9.486 1.00 95.31 194 ASP A C 1
ATOM 1534 O O . ASP A 1 194 ? -1.442 -3.130 9.650 1.00 95.31 194 ASP A O 1
ATOM 1538 N N . LEU A 1 195 ? -3.194 -3.521 8.291 1.00 97.62 195 LEU A N 1
ATOM 1539 C CA . LEU A 1 195 ? -2.406 -3.694 7.073 1.00 97.62 195 LEU A CA 1
ATOM 1540 C C . LEU A 1 195 ? -2.162 -2.357 6.359 1.00 97.62 195 LEU A C 1
ATOM 1542 O O . LEU A 1 195 ? -3.103 -1.595 6.114 1.00 97.62 195 LEU A O 1
ATOM 1546 N N . TYR A 1 196 ? -0.906 -2.117 5.985 1.00 98.56 196 TYR A N 1
ATOM 1547 C CA . TYR A 1 196 ? -0.455 -0.983 5.181 1.00 98.56 196 TYR A CA 1
ATOM 1548 C C . TYR A 1 196 ? 0.365 -1.468 3.984 1.00 98.56 196 TYR A C 1
ATOM 1550 O O . TYR A 1 196 ? 1.153 -2.405 4.098 1.00 98.56 196 TYR A O 1
ATOM 1558 N N . VAL A 1 197 ? 0.213 -0.808 2.840 1.00 98.56 197 VAL A N 1
ATOM 1559 C CA . VAL A 1 197 ? 1.110 -1.010 1.698 1.00 98.56 197 VAL A CA 1
ATOM 1560 C C . VAL A 1 197 ? 2.330 -0.122 1.903 1.00 98.56 197 VAL A C 1
ATOM 1562 O O . VAL A 1 197 ? 2.172 1.082 2.095 1.00 98.56 197 VAL A O 1
ATOM 1565 N N . LEU A 1 198 ? 3.532 -0.694 1.875 1.00 97.75 198 LEU A N 1
ATOM 1566 C CA . LEU A 1 198 ? 4.793 0.014 2.095 1.00 97.75 198 LEU A CA 1
ATOM 1567 C C . LEU A 1 198 ? 5.743 -0.220 0.923 1.00 97.75 198 LEU A C 1
ATOM 1569 O O . LEU A 1 198 ? 6.401 -1.254 0.840 1.00 97.75 198 LEU A O 1
ATOM 1573 N N . THR A 1 199 ? 5.854 0.773 0.046 1.00 96.81 199 THR A N 1
ATOM 1574 C CA . THR A 1 199 ? 6.614 0.661 -1.204 1.00 96.81 199 THR A CA 1
ATOM 1575 C C . THR A 1 199 ? 7.657 1.766 -1.338 1.00 96.81 199 THR A C 1
ATOM 1577 O O . THR A 1 199 ? 7.444 2.903 -0.907 1.00 96.81 199 THR A O 1
ATOM 1580 N N . ALA A 1 200 ? 8.798 1.445 -1.946 1.00 94.19 200 ALA A N 1
ATOM 1581 C CA . ALA A 1 200 ? 9.810 2.437 -2.288 1.00 94.19 200 ALA A CA 1
ATOM 1582 C C . ALA A 1 200 ? 9.484 3.080 -3.652 1.00 94.19 200 ALA A C 1
ATOM 1584 O O . ALA A 1 200 ? 9.113 2.378 -4.593 1.00 94.19 200 ALA A O 1
ATOM 1585 N N . PRO A 1 201 ? 9.627 4.408 -3.806 1.00 93.56 201 PRO A N 1
ATOM 1586 C CA . PRO A 1 201 ? 9.428 5.050 -5.098 1.00 93.56 201 PRO A CA 1
ATOM 1587 C C . PRO A 1 201 ? 10.647 4.872 -6.010 1.00 93.56 201 PRO A C 1
ATOM 1589 O O . PRO A 1 201 ? 11.796 4.862 -5.558 1.00 93.56 201 PRO A O 1
ATOM 1592 N N . SER A 1 202 ? 10.408 4.874 -7.321 1.00 92.25 202 SER A N 1
ATOM 1593 C CA . SER A 1 202 ? 11.452 5.186 -8.298 1.00 92.25 202 SER A CA 1
ATOM 1594 C C . SER A 1 202 ? 11.697 6.697 -8.287 1.00 92.2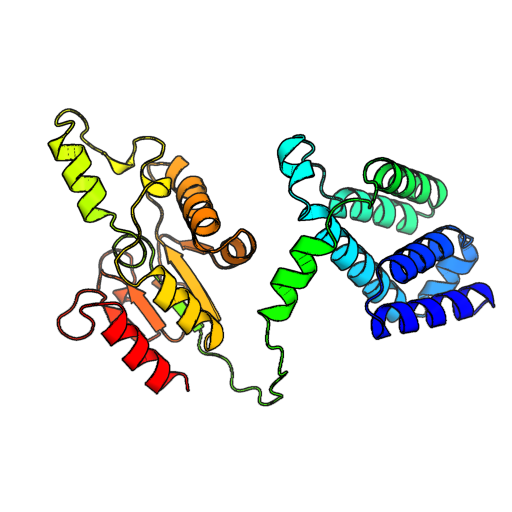5 202 SER A C 1
ATOM 1596 O O . SER A 1 202 ? 10.990 7.458 -8.939 1.00 92.25 202 SER A O 1
ATOM 1598 N N . THR A 1 203 ? 12.690 7.162 -7.525 1.00 89.62 203 THR A N 1
ATOM 1599 C CA . THR A 1 203 ? 12.913 8.602 -7.267 1.00 89.62 203 THR A CA 1
ATOM 1600 C C . THR A 1 203 ? 13.255 9.428 -8.509 1.00 89.62 203 THR A C 1
ATOM 1602 O O . THR A 1 203 ? 13.135 10.650 -8.485 1.00 89.62 203 THR A O 1
ATOM 1605 N N . ARG A 1 204 ? 13.660 8.779 -9.607 1.00 89.31 204 ARG A N 1
ATOM 1606 C CA . ARG A 1 204 ? 13.901 9.422 -10.910 1.00 89.31 204 ARG A CA 1
ATOM 1607 C C . ARG A 1 204 ? 12.663 9.462 -11.811 1.00 89.31 204 ARG A C 1
ATOM 1609 O O . ARG A 1 204 ? 12.707 10.133 -12.835 1.00 89.31 204 ARG A O 1
ATOM 1616 N N . ASN A 1 205 ? 11.582 8.768 -11.449 1.00 93.31 205 ASN A N 1
ATOM 1617 C CA . ASN A 1 205 ? 10.311 8.783 -12.167 1.00 93.31 205 ASN A CA 1
ATOM 1618 C C . ASN A 1 205 ? 9.206 9.400 -11.281 1.00 93.31 205 ASN A C 1
ATOM 1620 O O . ASN A 1 205 ? 8.596 8.690 -10.481 1.00 93.31 205 ASN A O 1
ATOM 1624 N N . PRO A 1 206 ? 8.885 10.696 -11.439 1.00 92.31 206 PRO A N 1
ATOM 1625 C CA . PRO A 1 206 ? 7.809 11.342 -10.685 1.00 92.31 206 PRO A CA 1
ATOM 1626 C C . PRO A 1 206 ? 6.418 10.726 -10.901 1.00 92.31 206 PRO A C 1
ATOM 1628 O O . PRO A 1 206 ? 5.582 10.793 -10.002 1.00 92.31 206 PRO A O 1
ATOM 1631 N N . ALA A 1 207 ? 6.152 10.101 -12.053 1.00 93.25 207 ALA A N 1
ATOM 1632 C CA . ALA A 1 207 ? 4.856 9.475 -12.322 1.00 93.25 207 ALA A CA 1
ATOM 1633 C C . ALA A 1 207 ? 4.603 8.254 -11.419 1.00 93.25 207 ALA A C 1
ATOM 1635 O O . ALA A 1 207 ? 3.464 7.999 -11.030 1.00 93.25 207 ALA A O 1
ATOM 1636 N N . CYS A 1 208 ? 5.674 7.568 -10.996 1.00 96.19 208 CYS A N 1
ATOM 1637 C CA . CYS A 1 208 ? 5.632 6.385 -10.130 1.00 96.19 208 CYS A CA 1
ATOM 1638 C C . CYS A 1 208 ? 4.788 6.598 -8.861 1.00 96.19 208 CYS A C 1
ATOM 1640 O O . CYS A 1 208 ? 4.051 5.705 -8.449 1.00 96.19 208 CYS A O 1
ATOM 1642 N N . TYR A 1 209 ? 4.856 7.786 -8.257 1.00 97.00 209 TYR A N 1
ATOM 1643 C CA . TYR A 1 209 ? 4.124 8.106 -7.030 1.00 97.00 209 TYR A CA 1
ATOM 1644 C C . TYR A 1 209 ? 2.607 8.015 -7.240 1.00 97.00 209 TYR A C 1
ATOM 1646 O O . TYR A 1 209 ? 1.908 7.313 -6.507 1.00 97.00 209 TYR A O 1
ATOM 1654 N N . SER A 1 210 ? 2.107 8.701 -8.268 1.00 97.19 210 SER A N 1
ATOM 1655 C CA . SER A 1 210 ? 0.682 8.727 -8.598 1.00 97.19 210 SER A CA 1
ATOM 1656 C C . SER A 1 210 ? 0.206 7.381 -9.135 1.00 97.19 210 SER A C 1
ATOM 1658 O O . SER A 1 210 ? -0.848 6.899 -8.728 1.00 97.19 210 SER A O 1
ATOM 1660 N N . GLU A 1 211 ? 0.989 6.741 -10.004 1.00 98.19 211 GLU A N 1
ATOM 1661 C CA . GLU A 1 211 ? 0.621 5.465 -10.624 1.00 98.19 211 GLU A CA 1
ATOM 1662 C C . GLU A 1 211 ? 0.498 4.328 -9.604 1.00 98.19 211 GLU A C 1
ATOM 1664 O O . GLU A 1 211 ? -0.451 3.547 -9.676 1.00 98.19 211 GLU A O 1
ATOM 1669 N N . LYS A 1 212 ? 1.374 4.278 -8.591 1.00 98.31 212 LYS A N 1
ATOM 1670 C CA . LYS A 1 212 ? 1.245 3.312 -7.489 1.00 98.31 212 LYS A CA 1
ATOM 1671 C C . LYS A 1 212 ? -0.048 3.516 -6.699 1.00 98.31 212 LYS A C 1
ATOM 1673 O O . LYS A 1 212 ? -0.736 2.551 -6.378 1.00 98.31 212 LYS A O 1
ATOM 1678 N N . ARG A 1 213 ? -0.438 4.768 -6.434 1.00 98.12 213 ARG A N 1
ATOM 1679 C CA . ARG A 1 213 ? -1.720 5.076 -5.778 1.00 98.12 213 ARG A CA 1
ATOM 1680 C C . ARG A 1 213 ? -2.919 4.685 -6.647 1.00 98.12 213 ARG A C 1
ATOM 1682 O O . ARG A 1 213 ? -3.888 4.148 -6.114 1.00 98.12 213 ARG A O 1
ATOM 1689 N N . ILE A 1 214 ? -2.855 4.933 -7.957 1.00 97.19 214 ILE A N 1
ATOM 1690 C CA . ILE A 1 214 ? -3.897 4.539 -8.924 1.00 97.19 214 ILE A CA 1
ATOM 1691 C C . ILE A 1 214 ? -4.054 3.017 -8.954 1.00 97.19 214 ILE A C 1
ATOM 1693 O O . ILE A 1 214 ? -5.175 2.517 -8.915 1.00 97.19 21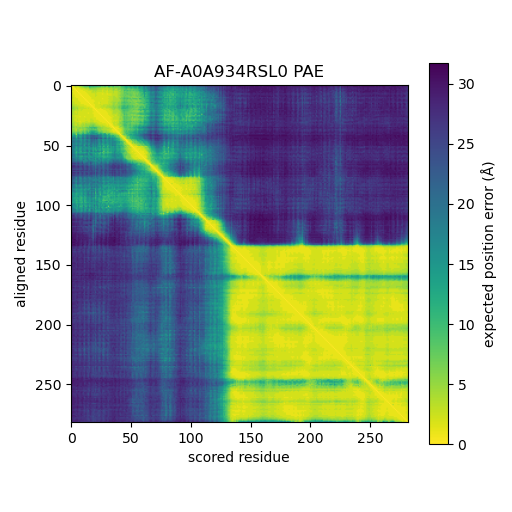4 ILE A O 1
ATOM 1697 N N . TRP A 1 215 ? -2.947 2.273 -8.957 1.00 98.31 215 TRP A N 1
ATOM 1698 C CA . TRP A 1 215 ? -2.977 0.813 -8.904 1.00 98.31 215 TRP A CA 1
ATOM 1699 C C . TRP A 1 215 ? -3.687 0.307 -7.639 1.00 98.31 215 TRP A C 1
ATOM 1701 O O . TRP A 1 215 ? -4.550 -0.567 -7.703 1.00 98.31 215 TRP A O 1
ATOM 1711 N N . ILE A 1 216 ? -3.392 0.910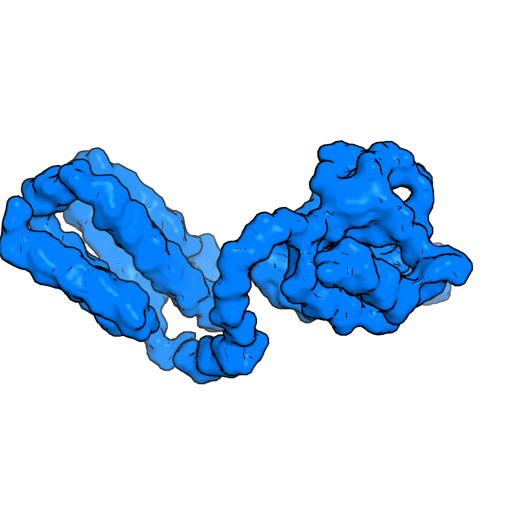 -6.482 1.00 97.50 216 ILE A N 1
ATOM 1712 C CA . ILE A 1 216 ? -4.057 0.562 -5.221 1.00 97.50 216 ILE A CA 1
ATOM 1713 C C . ILE A 1 216 ? -5.564 0.814 -5.283 1.00 97.50 216 ILE A C 1
ATOM 1715 O O . ILE A 1 216 ? -6.343 -0.049 -4.881 1.00 97.50 216 ILE A O 1
ATOM 1719 N N . GLU A 1 217 ? -5.990 1.959 -5.813 1.00 94.44 217 GLU A N 1
ATOM 1720 C CA . GLU A 1 217 ? -7.411 2.255 -5.998 1.00 94.44 217 GLU A CA 1
ATOM 1721 C C . GLU A 1 217 ? -8.090 1.252 -6.939 1.00 94.44 217 GLU A C 1
ATOM 1723 O O . GLU A 1 217 ? -9.143 0.716 -6.595 1.00 94.44 217 GLU A O 1
ATOM 1728 N N . LYS A 1 218 ? -7.459 0.946 -8.079 1.00 88.25 218 LYS A N 1
ATOM 1729 C CA . LYS A 1 218 ? -7.960 0.000 -9.088 1.00 88.25 218 LYS A CA 1
ATOM 1730 C C . LYS A 1 218 ? -8.250 -1.384 -8.504 1.00 88.25 218 LYS A C 1
ATOM 1732 O O . LYS A 1 218 ? -9.216 -2.021 -8.914 1.00 88.25 218 LYS A O 1
ATOM 1737 N N . HIS A 1 219 ? -7.432 -1.852 -7.560 1.00 92.00 219 HIS A N 1
ATOM 1738 C CA . HIS A 1 219 ? -7.519 -3.218 -7.037 1.00 92.00 219 HIS A CA 1
ATOM 1739 C C . HIS A 1 219 ? -8.174 -3.345 -5.654 1.00 92.00 219 HIS A C 1
ATOM 1741 O O . HIS A 1 219 ? -8.710 -4.408 -5.333 1.00 92.00 219 HIS A O 1
ATOM 1747 N N . PHE A 1 220 ? -8.148 -2.293 -4.832 1.00 86.06 220 PHE A N 1
ATOM 1748 C CA . PHE A 1 220 ? -8.623 -2.337 -3.442 1.00 86.06 220 PHE A CA 1
ATOM 1749 C C . PHE A 1 220 ? -9.621 -1.229 -3.078 1.00 86.06 220 PHE A C 1
ATOM 1751 O O . PHE A 1 220 ? -10.126 -1.223 -1.950 1.00 86.06 220 PHE A O 1
ATOM 1758 N N . GLY A 1 221 ? -9.917 -0.320 -4.013 1.00 81.75 221 GLY A N 1
ATOM 1759 C CA . GLY A 1 221 ? -10.804 0.826 -3.833 1.00 81.75 221 GLY A CA 1
ATOM 1760 C C . GLY A 1 221 ? -10.120 2.043 -3.203 1.00 81.75 221 GLY A C 1
ATOM 1761 O O . GLY A 1 221 ? -9.107 1.929 -2.507 1.00 81.75 221 GLY A O 1
ATOM 1762 N N . TYR A 1 222 ? -10.711 3.226 -3.414 1.00 79.44 222 TYR A N 1
ATOM 1763 C CA . TYR A 1 222 ? -10.182 4.518 -2.950 1.00 79.44 222 TYR A CA 1
ATOM 1764 C C . TYR A 1 222 ? -9.817 4.517 -1.460 1.00 79.44 222 TYR A C 1
ATOM 1766 O O . TYR A 1 222 ? -8.762 5.004 -1.070 1.00 79.44 222 TYR A O 1
ATOM 1774 N N . GLN A 1 223 ? -10.654 3.930 -0.600 1.00 79.62 223 GLN A N 1
ATOM 1775 C CA . GLN A 1 223 ? -10.408 3.945 0.847 1.00 79.62 223 GLN A CA 1
ATOM 1776 C C . GLN A 1 223 ? -9.076 3.287 1.225 1.00 79.62 223 GLN A C 1
ATOM 1778 O O . GLN A 1 223 ? -8.415 3.720 2.171 1.00 79.62 223 GLN A O 1
ATOM 1783 N N . PHE A 1 224 ? -8.638 2.281 0.465 1.00 86.88 224 PHE A N 1
ATOM 1784 C CA . PHE A 1 224 ? -7.378 1.599 0.728 1.00 86.88 224 PHE A CA 1
ATOM 1785 C C . PHE A 1 224 ? -6.155 2.439 0.333 1.00 86.88 224 PHE A C 1
ATOM 1787 O O . PHE A 1 224 ? -5.062 2.191 0.836 1.00 86.88 224 PHE A O 1
ATOM 1794 N N . THR A 1 225 ? -6.315 3.509 -0.458 1.00 85.00 225 THR A N 1
ATOM 1795 C CA . THR A 1 225 ? -5.204 4.429 -0.752 1.00 85.00 225 THR A CA 1
ATOM 1796 C C . THR A 1 225 ? -4.736 5.181 0.493 1.00 85.00 225 THR A C 1
ATOM 1798 O O . THR A 1 225 ? -3.585 5.595 0.550 1.00 85.00 225 THR A O 1
ATOM 1801 N N . LYS A 1 226 ? -5.581 5.310 1.528 1.00 91.25 226 LYS A N 1
ATOM 1802 C CA . LYS A 1 226 ? -5.194 5.857 2.845 1.00 91.25 226 LYS A CA 1
ATOM 1803 C C . LYS A 1 226 ? -4.228 4.940 3.612 1.00 91.25 226 LYS A C 1
ATOM 1805 O O . LYS A 1 226 ? -3.650 5.358 4.610 1.00 91.25 226 LYS A O 1
ATOM 1810 N N . LYS A 1 227 ? -4.074 3.687 3.171 1.00 96.38 227 LYS A N 1
ATOM 1811 C CA . LYS A 1 227 ? -3.146 2.692 3.725 1.00 96.38 227 LYS A CA 1
ATOM 1812 C C . LYS A 1 227 ? -1.850 2.573 2.916 1.00 96.38 227 LYS A C 1
ATOM 1814 O O . LYS A 1 227 ? -1.023 1.731 3.251 1.00 96.38 227 LYS A O 1
ATOM 1819 N N . LEU A 1 228 ? -1.661 3.395 1.880 1.00 98.19 228 LEU A N 1
ATOM 1820 C CA . LEU A 1 228 ? -0.431 3.445 1.093 1.00 98.19 228 LEU A CA 1
ATOM 1821 C C . LEU A 1 228 ? 0.608 4.356 1.754 1.00 98.19 228 LEU A C 1
ATOM 1823 O O . LEU A 1 228 ? 0.351 5.529 2.019 1.00 98.19 228 LEU A O 1
ATOM 1827 N N . ILE A 1 229 ? 1.807 3.820 1.946 1.00 98.12 229 ILE A N 1
ATOM 1828 C CA . ILE A 1 229 ? 2.991 4.523 2.421 1.00 98.12 229 ILE A CA 1
ATOM 1829 C C . ILE A 1 229 ? 4.067 4.389 1.345 1.00 98.12 229 ILE A C 1
ATOM 1831 O O . ILE A 1 229 ? 4.504 3.287 1.010 1.00 98.12 229 ILE A O 1
ATOM 1835 N N . ILE A 1 230 ? 4.507 5.527 0.813 1.00 96.88 230 ILE A N 1
ATOM 1836 C CA . ILE A 1 230 ? 5.617 5.591 -0.137 1.00 96.88 230 ILE A CA 1
ATOM 1837 C C . ILE A 1 230 ? 6.849 6.074 0.625 1.00 96.88 230 ILE A C 1
ATOM 1839 O O . ILE A 1 230 ? 6.932 7.242 1.003 1.00 96.88 230 ILE A O 1
ATOM 1843 N N . CYS A 1 231 ? 7.800 5.174 0.868 1.00 93.81 231 CYS A N 1
ATOM 1844 C CA . CYS A 1 231 ? 8.991 5.464 1.658 1.00 93.81 231 CYS A CA 1
ATOM 1845 C C . CYS A 1 231 ? 10.224 4.768 1.063 1.00 93.81 231 CYS A C 1
ATOM 1847 O O . CYS A 1 231 ? 10.239 3.541 0.978 1.00 93.81 231 CYS A O 1
ATOM 1849 N N . PRO A 1 232 ? 11.278 5.513 0.675 1.00 90.44 232 PRO A N 1
ATOM 1850 C CA . PRO A 1 232 ? 12.525 4.907 0.210 1.00 90.44 232 PRO A CA 1
ATOM 1851 C C . PRO A 1 232 ? 13.246 4.070 1.275 1.00 90.44 232 PRO A C 1
ATOM 1853 O O . PRO A 1 232 ? 13.925 3.117 0.918 1.00 90.44 232 PRO A O 1
ATOM 1856 N N . ASN A 1 233 ? 13.121 4.440 2.555 1.00 91.62 233 ASN A N 1
ATOM 1857 C CA . ASN A 1 233 ? 13.797 3.784 3.674 1.00 91.62 233 ASN A CA 1
ATOM 1858 C C . ASN A 1 233 ? 12.760 3.105 4.580 1.00 91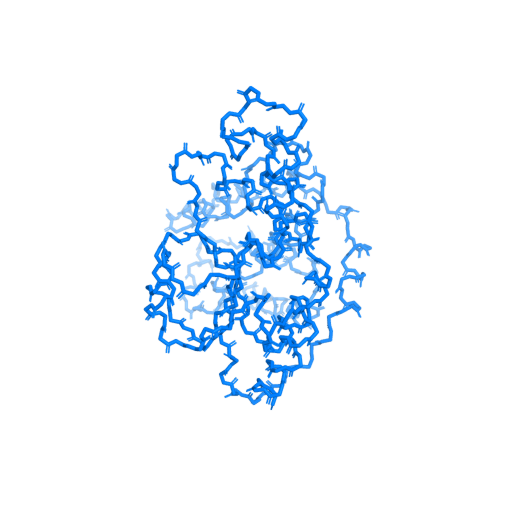.62 233 ASN A C 1
ATOM 1860 O O . ASN A 1 233 ? 12.185 3.738 5.470 1.00 91.62 233 ASN A O 1
ATOM 1864 N N . LYS A 1 234 ? 12.530 1.807 4.353 1.00 91.75 234 LYS A N 1
ATOM 1865 C CA . LYS A 1 234 ? 11.511 1.036 5.083 1.00 91.75 234 LYS A CA 1
ATOM 1866 C C . LYS A 1 234 ? 11.875 0.797 6.554 1.00 91.75 234 LYS A C 1
ATOM 1868 O O . LYS A 1 234 ? 10.978 0.592 7.368 1.00 91.75 234 LYS A O 1
ATOM 1873 N N . PHE A 1 235 ? 13.155 0.892 6.922 1.00 90.12 235 PHE A N 1
ATOM 1874 C CA . PHE A 1 235 ? 13.613 0.737 8.307 1.00 90.12 235 PHE A CA 1
ATOM 1875 C C . PHE A 1 235 ? 13.020 1.777 9.269 1.00 90.12 235 PHE A C 1
ATOM 1877 O O . PHE A 1 235 ? 12.825 1.481 10.446 1.00 90.12 235 PHE A O 1
ATOM 1884 N N . LEU A 1 236 ? 12.678 2.974 8.787 1.00 91.56 236 LEU A N 1
ATOM 1885 C CA . LEU A 1 236 ? 12.109 4.031 9.633 1.00 91.56 236 LEU A CA 1
ATOM 1886 C C . LEU A 1 236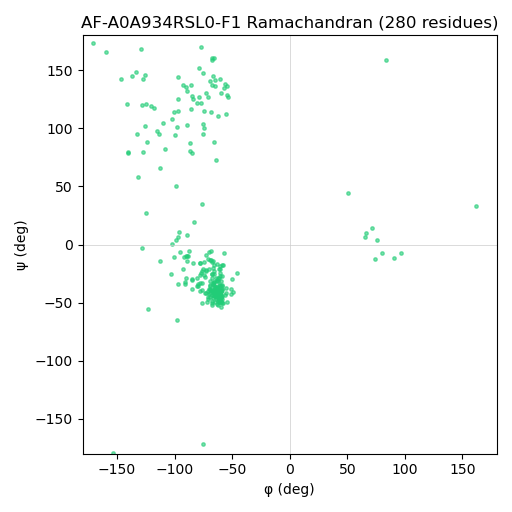 ? 10.710 3.698 10.179 1.00 91.56 236 LEU A C 1
ATOM 1888 O O . LEU A 1 236 ? 10.227 4.383 11.082 1.00 91.56 236 LEU A O 1
ATOM 1892 N N . LEU A 1 237 ? 10.045 2.681 9.627 1.00 93.12 237 LEU A N 1
ATOM 1893 C CA . LEU A 1 237 ? 8.678 2.326 9.974 1.00 93.12 237 LEU A CA 1
ATOM 1894 C C . LEU A 1 237 ? 8.663 1.311 11.118 1.00 93.12 237 LEU A C 1
ATOM 1896 O O . LEU A 1 237 ? 9.390 0.319 11.122 1.00 93.12 237 LEU A O 1
ATOM 1900 N N . ILE A 1 238 ? 7.777 1.547 12.084 1.00 94.62 238 ILE A N 1
ATOM 1901 C CA . ILE A 1 238 ? 7.556 0.654 13.221 1.00 94.62 238 ILE A CA 1
ATOM 1902 C C . ILE A 1 238 ? 6.354 -0.234 12.898 1.00 94.62 238 ILE A C 1
ATOM 1904 O O . ILE A 1 238 ? 5.278 0.267 12.570 1.00 94.62 238 ILE A O 1
ATOM 1908 N N . GLY A 1 239 ? 6.536 -1.549 12.976 1.00 95.38 239 GLY A N 1
ATOM 1909 C CA . GLY A 1 239 ? 5.472 -2.536 12.802 1.00 95.38 239 GLY A CA 1
ATOM 1910 C C . GLY A 1 239 ? 5.939 -3.939 13.167 1.00 95.38 239 GLY A C 1
ATOM 1911 O O . GLY A 1 239 ? 7.116 -4.149 13.462 1.00 95.38 239 GLY A O 1
ATOM 1912 N N . ASP A 1 240 ? 5.010 -4.890 13.165 1.00 97.50 240 ASP A N 1
ATOM 1913 C CA . ASP A 1 240 ? 5.282 -6.268 13.575 1.00 97.50 240 ASP A CA 1
ATOM 1914 C C . ASP A 1 240 ? 5.842 -7.110 12.424 1.00 97.50 240 ASP A C 1
ATOM 1916 O O . ASP A 1 240 ? 6.738 -7.923 12.647 1.00 97.50 240 ASP A O 1
ATOM 1920 N N . TYR A 1 241 ? 5.345 -6.902 11.199 1.00 97.94 241 TYR A N 1
ATOM 1921 C CA . TYR A 1 241 ? 5.723 -7.683 10.020 1.00 97.94 241 TYR A CA 1
ATOM 1922 C C . TYR A 1 241 ? 5.933 -6.796 8.793 1.00 97.94 241 TYR A C 1
ATOM 1924 O O . TYR A 1 241 ? 5.197 -5.829 8.591 1.00 97.94 241 TYR A O 1
ATOM 1932 N N . LEU A 1 242 ? 6.896 -7.166 7.951 1.00 97.94 242 LEU A N 1
ATOM 1933 C CA . LEU A 1 242 ? 7.104 -6.613 6.614 1.00 97.94 242 LEU A CA 1
ATOM 1934 C C . LEU A 1 242 ? 7.199 -7.773 5.621 1.00 97.94 242 LEU A C 1
ATOM 1936 O O . LEU A 1 242 ? 8.063 -8.629 5.770 1.00 97.94 242 LEU A O 1
ATOM 1940 N N . ILE A 1 243 ? 6.303 -7.812 4.637 1.00 98.19 243 ILE A N 1
ATOM 1941 C CA . ILE A 1 243 ? 6.330 -8.764 3.521 1.00 98.19 243 ILE A CA 1
ATOM 1942 C C . ILE A 1 243 ? 6.994 -8.060 2.339 1.00 98.19 243 ILE A C 1
ATOM 1944 O O . ILE A 1 243 ? 6.453 -7.073 1.845 1.00 98.19 243 ILE A O 1
ATOM 1948 N N . ASP A 1 244 ? 8.152 -8.547 1.915 1.00 97.25 244 ASP A N 1
ATOM 1949 C CA . ASP A 1 244 ? 9.021 -7.911 0.914 1.00 97.25 244 ASP A CA 1
ATOM 1950 C C . ASP A 1 244 ? 9.716 -9.019 0.113 1.00 97.25 244 ASP A C 1
ATOM 1952 O O . ASP A 1 244 ? 10.056 -10.054 0.685 1.00 97.25 244 ASP A O 1
ATOM 1956 N N . ASP A 1 245 ? 9.913 -8.864 -1.190 1.00 94.94 245 ASP A N 1
ATOM 1957 C CA . ASP A 1 245 ? 10.645 -9.846 -2.005 1.00 94.94 245 ASP A CA 1
ATOM 1958 C C . ASP A 1 245 ? 12.168 -9.737 -1.799 1.00 94.94 245 ASP A C 1
ATOM 1960 O O . ASP A 1 245 ? 12.920 -10.713 -1.932 1.00 94.94 245 ASP A O 1
ATOM 1964 N N . HIS A 1 246 ? 12.630 -8.560 -1.380 1.00 88.81 246 HIS A N 1
ATOM 1965 C CA . HIS A 1 246 ? 14.022 -8.276 -1.091 1.00 88.81 246 HIS A CA 1
ATOM 1966 C C . HIS A 1 246 ? 14.340 -8.391 0.410 1.00 88.81 246 HIS A C 1
ATOM 1968 O O . HIS A 1 246 ? 13.567 -8.017 1.287 1.00 88.81 246 HIS A O 1
ATOM 1974 N N . VAL A 1 247 ? 15.543 -8.886 0.720 1.00 84.25 247 VAL A N 1
ATOM 1975 C CA . VAL A 1 247 ? 16.068 -8.958 2.101 1.00 84.25 247 VAL A CA 1
ATOM 1976 C C . VAL A 1 247 ? 17.049 -7.843 2.445 1.00 84.25 247 VAL A C 1
ATOM 1978 O O . VAL A 1 247 ? 17.412 -7.693 3.609 1.00 84.25 247 VAL A O 1
ATOM 1981 N N . SER A 1 248 ? 17.501 -7.084 1.446 1.00 81.12 248 SER A N 1
ATOM 1982 C CA . SER A 1 248 ? 18.454 -5.987 1.609 1.00 81.12 248 SER A CA 1
ATOM 1983 C C . SER A 1 248 ? 18.418 -5.008 0.430 1.00 81.12 248 SER A C 1
ATOM 1985 O O . SER A 1 248 ? 17.892 -5.320 -0.641 1.00 81.12 248 SER A O 1
ATOM 1987 N N . GLY A 1 249 ? 19.019 -3.825 0.613 1.00 73.38 249 GLY A N 1
ATOM 1988 C CA . GLY A 1 249 ? 19.269 -2.848 -0.460 1.00 73.38 249 GLY A CA 1
ATOM 1989 C C . GLY A 1 249 ? 18.224 -1.734 -0.594 1.00 73.38 249 GLY A C 1
ATOM 1990 O O . GLY A 1 249 ? 18.438 -0.786 -1.355 1.00 73.38 249 GLY A O 1
ATOM 1991 N N . LYS A 1 250 ? 17.119 -1.814 0.154 1.00 73.88 250 LYS A N 1
ATOM 1992 C CA . LYS A 1 250 ? 16.119 -0.749 0.371 1.00 73.88 250 LYS A CA 1
ATOM 1993 C C . LYS A 1 250 ? 15.908 -0.477 1.866 1.00 73.88 250 LYS A C 1
ATOM 1995 O O . LYS A 1 250 ? 14.842 -0.015 2.277 1.00 73.88 250 LYS A O 1
ATOM 2000 N N . GLU A 1 251 ? 16.939 -0.753 2.666 1.00 83.12 251 GLU A N 1
ATOM 2001 C CA . GLU A 1 251 ? 16.974 -0.586 4.123 1.00 83.12 251 GLU A CA 1
ATOM 2002 C C . GLU A 1 251 ? 16.005 -1.513 4.881 1.00 83.12 251 GLU A C 1
ATOM 2004 O O . GLU A 1 251 ? 15.864 -1.397 6.098 1.00 83.12 251 GLU A O 1
ATOM 2009 N N . GLN A 1 252 ? 15.331 -2.456 4.213 1.00 82.31 252 GLN A N 1
ATOM 2010 C CA . GLN A 1 252 ? 14.437 -3.405 4.884 1.00 82.31 252 GLN A CA 1
ATOM 2011 C C . GLN A 1 252 ? 15.188 -4.375 5.809 1.00 82.31 252 GLN A C 1
ATOM 2013 O O . GLN A 1 252 ? 14.593 -4.887 6.754 1.00 82.31 252 GLN A O 1
ATOM 2018 N N . GLU A 1 253 ? 16.498 -4.557 5.621 1.00 86.06 253 GLU A N 1
ATOM 2019 C CA . GLU A 1 253 ? 17.378 -5.295 6.535 1.00 86.06 253 GLU A CA 1
ATOM 2020 C C . GLU A 1 253 ? 17.424 -4.684 7.946 1.00 86.06 253 GLU A C 1
ATOM 2022 O O . GLU A 1 253 ? 17.715 -5.377 8.922 1.00 86.06 253 GLU A O 1
ATOM 2027 N N . GLY A 1 254 ? 17.135 -3.383 8.068 1.00 88.00 254 GLY A N 1
ATOM 2028 C CA . GLY A 1 254 ? 17.086 -2.682 9.346 1.00 88.00 254 GLY A CA 1
ATOM 2029 C C . GLY A 1 254 ? 15.749 -2.823 10.072 1.00 88.00 254 GLY A C 1
ATOM 2030 O O . GLY A 1 254 ? 15.686 -2.513 11.269 1.00 88.00 254 GLY A O 1
ATOM 2031 N N . PHE A 1 255 ? 14.689 -3.261 9.375 1.00 93.69 255 PHE A N 1
ATOM 2032 C CA . PHE A 1 255 ? 13.324 -3.308 9.899 1.00 93.69 255 PHE A CA 1
ATOM 2033 C C . PHE A 1 255 ? 13.271 -4.084 11.220 1.00 93.69 255 PHE A C 1
ATOM 2035 O O . PHE A 1 255 ? 13.777 -5.197 11.335 1.00 93.69 255 PHE A O 1
ATOM 2042 N N . LYS A 1 256 ? 12.690 -3.459 12.252 1.00 93.06 256 LYS A N 1
ATOM 2043 C CA . LYS A 1 256 ? 12.720 -4.003 13.619 1.00 93.06 256 LYS A CA 1
ATOM 2044 C C . LYS A 1 256 ? 11.727 -5.137 13.850 1.00 93.06 256 LYS A C 1
ATOM 2046 O O . LYS A 1 256 ? 11.954 -5.948 14.745 1.00 93.06 256 LYS A O 1
ATOM 2051 N N . GLY A 1 257 ? 10.636 -5.162 13.088 1.00 95.00 257 GLY A N 1
ATOM 2052 C CA . GLY A 1 257 ? 9.705 -6.283 13.078 1.00 95.00 257 GLY A CA 1
ATOM 2053 C C . GLY A 1 257 ? 10.269 -7.476 12.307 1.00 95.00 257 GLY A C 1
ATOM 2054 O O . GLY A 1 257 ? 11.424 -7.496 11.886 1.00 95.00 257 GLY A O 1
ATOM 2055 N N . GLN A 1 258 ? 9.440 -8.490 12.096 1.00 96.31 258 GLN A N 1
ATOM 2056 C CA . GLN A 1 258 ? 9.837 -9.649 11.314 1.00 96.31 258 GLN A CA 1
ATOM 2057 C C . GLN A 1 258 ? 9.723 -9.363 9.812 1.00 96.31 258 GLN A C 1
ATOM 2059 O O . GLN A 1 258 ? 8.633 -9.116 9.297 1.00 96.31 258 GLN A O 1
ATOM 2064 N N . LEU A 1 259 ? 10.840 -9.493 9.097 1.00 96.25 259 LEU A N 1
ATOM 2065 C CA . LEU A 1 259 ? 10.858 -9.533 7.638 1.00 96.25 259 LEU A CA 1
ATOM 2066 C C . LEU A 1 259 ? 10.447 -10.928 7.131 1.00 96.25 259 LEU A C 1
ATOM 2068 O O . LEU A 1 259 ? 11.005 -11.950 7.543 1.00 96.25 259 LEU A O 1
ATOM 2072 N N . ILE A 1 260 ? 9.465 -10.967 6.237 1.00 96.19 260 ILE A N 1
ATOM 2073 C CA . ILE A 1 260 ? 8.977 -12.150 5.527 1.00 96.19 260 ILE A CA 1
ATOM 2074 C C . ILE A 1 260 ? 9.403 -11.994 4.069 1.00 96.19 260 ILE A C 1
ATOM 2076 O O . ILE A 1 260 ? 8.807 -11.211 3.334 1.00 96.19 260 ILE A O 1
ATOM 2080 N N . GLN A 1 261 ? 10.432 -12.744 3.667 1.00 95.06 261 GLN A N 1
ATOM 2081 C CA . GLN A 1 261 ? 10.931 -12.713 2.294 1.00 95.06 261 GLN A CA 1
ATOM 2082 C C . GLN A 1 261 ? 9.979 -13.462 1.352 1.00 95.06 261 GLN A C 1
ATOM 2084 O O . GLN A 1 261 ? 10.026 -14.695 1.287 1.00 95.06 261 GLN A O 1
ATOM 2089 N N . PHE A 1 262 ? 9.139 -12.732 0.627 1.00 96.75 262 PHE A N 1
ATOM 2090 C CA . PHE A 1 262 ? 8.223 -13.284 -0.369 1.00 96.75 262 PHE A CA 1
ATOM 2091 C C . PHE A 1 262 ? 8.996 -13.918 -1.537 1.00 96.75 262 PHE A C 1
ATOM 2093 O O . PHE A 1 262 ? 10.046 -13.423 -1.940 1.00 96.75 262 PHE A O 1
ATOM 2100 N N . GLY A 1 263 ? 8.516 -15.048 -2.056 1.00 92.25 263 GLY A N 1
ATOM 2101 C CA . GLY A 1 263 ? 9.199 -15.816 -3.104 1.00 92.25 263 GLY A CA 1
ATOM 2102 C C . GLY A 1 263 ? 10.406 -16.634 -2.617 1.00 92.25 263 GLY A C 1
ATOM 2103 O O . GLY A 1 263 ? 11.086 -17.270 -3.422 1.00 92.25 263 GLY A O 1
ATOM 2104 N N . SER A 1 264 ? 10.688 -16.655 -1.308 1.00 92.00 264 SER A N 1
ATOM 2105 C CA . SER A 1 264 ? 11.724 -17.521 -0.725 1.00 92.00 264 SER A CA 1
ATOM 2106 C C . SER A 1 264 ? 11.255 -18.975 -0.594 1.00 92.00 264 SER A C 1
ATOM 2108 O O . SER A 1 264 ? 10.070 -19.274 -0.688 1.00 92.00 264 SER A O 1
ATOM 2110 N N . CYS A 1 265 ? 12.165 -19.904 -0.277 1.00 86.75 265 CYS A N 1
ATOM 2111 C CA . CYS A 1 265 ? 11.805 -21.315 -0.073 1.00 86.75 265 CYS A CA 1
ATOM 2112 C C . CYS A 1 265 ? 10.771 -21.542 1.045 1.00 86.75 265 CYS A C 1
ATOM 2114 O O . CYS A 1 265 ? 10.038 -22.527 1.009 1.00 86.75 265 CYS A O 1
ATOM 2116 N N . ARG A 1 266 ? 10.717 -20.647 2.040 1.00 89.50 266 ARG A N 1
ATOM 2117 C CA . ARG A 1 266 ? 9.794 -20.729 3.180 1.00 89.50 266 ARG A CA 1
ATOM 2118 C C . ARG A 1 266 ? 8.469 -20.009 2.926 1.00 89.50 266 ARG A C 1
ATOM 2120 O O . ARG A 1 266 ? 7.459 -20.388 3.509 1.00 89.50 266 ARG A O 1
ATOM 2127 N N . TYR A 1 267 ? 8.489 -18.978 2.090 1.00 94.38 267 TYR A N 1
ATOM 2128 C CA . TYR A 1 267 ? 7.354 -18.105 1.804 1.00 94.38 267 TYR A CA 1
ATOM 2129 C C . TYR A 1 267 ? 7.220 -17.947 0.288 1.00 94.38 267 TYR A C 1
ATOM 2131 O O . TYR A 1 267 ? 7.362 -16.851 -0.251 1.00 94.38 267 TYR A O 1
ATOM 2139 N N . ALA A 1 268 ? 7.048 -19.075 -0.402 1.00 91.12 268 ALA A N 1
ATOM 2140 C CA . ALA A 1 268 ? 7.144 -19.152 -1.858 1.00 91.12 268 ALA A CA 1
ATOM 2141 C C . ALA A 1 268 ? 6.015 -18.397 -2.572 1.00 91.12 268 ALA A C 1
ATOM 2143 O O . ALA A 1 268 ? 6.181 -17.973 -3.712 1.00 91.12 268 ALA A O 1
ATOM 2144 N N . ASP A 1 269 ? 4.874 -18.244 -1.904 1.00 93.31 269 ASP A N 1
ATOM 2145 C CA . ASP A 1 269 ? 3.659 -17.677 -2.466 1.00 93.31 269 ASP A CA 1
ATOM 2146 C C . ASP A 1 269 ? 2.773 -17.035 -1.386 1.00 93.31 269 ASP A C 1
ATOM 2148 O O . ASP A 1 269 ? 3.065 -17.037 -0.187 1.00 93.31 269 ASP A O 1
ATOM 2152 N N . TRP A 1 270 ? 1.632 -16.500 -1.812 1.00 97.94 270 TRP A N 1
ATOM 2153 C CA . TRP A 1 270 ? 0.665 -15.904 -0.899 1.00 97.94 270 TRP A CA 1
ATOM 2154 C C . TRP A 1 270 ? -0.020 -16.905 0.034 1.00 97.94 270 TRP A C 1
ATOM 2156 O O . TRP A 1 270 ? -0.440 -16.504 1.119 1.00 97.94 270 TRP A O 1
ATOM 2166 N N . ASN A 1 271 ? -0.128 -18.183 -0.336 1.00 97.38 271 ASN A N 1
ATOM 2167 C CA . ASN A 1 271 ? -0.760 -19.187 0.521 1.00 97.38 271 ASN A CA 1
ATOM 2168 C C . ASN A 1 271 ? 0.096 -19.433 1.767 1.00 97.38 271 ASN A C 1
ATOM 2170 O O . ASN A 1 271 ? -0.390 -19.266 2.885 1.00 97.38 271 ASN A O 1
ATOM 2174 N N . THR A 1 272 ? 1.386 -19.713 1.570 1.00 95.69 272 THR A N 1
ATOM 2175 C CA . THR A 1 272 ? 2.358 -19.940 2.651 1.00 95.69 272 THR A CA 1
ATOM 2176 C C . THR A 1 272 ? 2.495 -18.727 3.576 1.00 95.69 272 THR A C 1
ATOM 2178 O O . THR A 1 272 ? 2.541 -18.871 4.799 1.00 95.69 272 THR A O 1
ATOM 2181 N N . VAL A 1 273 ? 2.492 -17.512 3.017 1.00 97.81 273 VAL A N 1
ATOM 2182 C CA . VAL A 1 273 ? 2.546 -16.263 3.795 1.00 97.81 273 VAL A CA 1
ATOM 2183 C C . VAL A 1 273 ? 1.283 -16.046 4.624 1.00 97.81 273 VAL A C 1
ATOM 2185 O O . VAL A 1 273 ? 1.370 -15.705 5.804 1.00 97.81 273 VAL A O 1
ATOM 2188 N N . VAL A 1 274 ? 0.105 -16.238 4.027 1.00 97.38 274 VAL A N 1
ATOM 2189 C CA . VAL A 1 274 ? -1.180 -16.060 4.715 1.00 97.38 274 VAL A CA 1
ATOM 2190 C C . VAL A 1 274 ? -1.356 -17.083 5.829 1.00 97.38 274 VAL A C 1
ATOM 2192 O O . VAL A 1 274 ? -1.808 -16.709 6.908 1.00 97.38 274 VAL A O 1
ATOM 2195 N N . GLU A 1 275 ? -1.015 -18.349 5.588 1.00 96.88 275 GLU A N 1
ATOM 2196 C CA . GLU A 1 275 ? -1.063 -19.404 6.606 1.00 96.88 275 GLU A CA 1
ATOM 2197 C C . GLU A 1 275 ? -0.187 -19.045 7.807 1.00 96.88 275 GLU A C 1
ATOM 2199 O O . GLU A 1 275 ? -0.679 -19.017 8.936 1.00 96.88 275 GLU A O 1
ATOM 2204 N N . TYR A 1 276 ? 1.069 -18.667 7.554 1.00 97.25 276 TYR A N 1
ATOM 2205 C CA . TYR A 1 276 ? 1.995 -18.250 8.602 1.00 97.25 276 TYR A CA 1
ATOM 2206 C C . TYR A 1 276 ? 1.479 -17.041 9.389 1.00 97.25 276 TYR A C 1
ATOM 2208 O O . TYR A 1 276 ? 1.469 -17.054 10.618 1.00 97.25 276 TYR A O 1
ATOM 2216 N N . LEU A 1 277 ? 1.048 -15.981 8.702 1.00 96.31 277 LEU A N 1
ATOM 2217 C CA . LEU A 1 277 ? 0.623 -14.751 9.368 1.00 96.31 277 LEU A CA 1
ATOM 2218 C C . LEU A 1 277 ? -0.661 -14.940 10.170 1.00 96.31 277 LEU A C 1
ATOM 2220 O O . LEU A 1 277 ? -0.748 -14.427 11.279 1.00 96.31 277 LEU A O 1
ATOM 2224 N N . LEU A 1 278 ? -1.640 -15.690 9.662 1.00 93.31 278 LEU A N 1
ATOM 2225 C CA . LEU A 1 278 ? -2.866 -15.950 10.417 1.00 93.31 278 LEU A CA 1
ATOM 2226 C C . LEU A 1 278 ? -2.595 -16.772 11.679 1.00 93.31 278 LEU A C 1
ATOM 2228 O O . LEU A 1 278 ? -3.185 -16.464 12.704 1.00 93.31 278 LEU A O 1
ATOM 2232 N N . GLU A 1 279 ? -1.665 -17.732 11.643 1.00 94.56 279 GLU A N 1
ATOM 2233 C CA . GLU A 1 279 ? -1.228 -18.470 12.841 1.00 94.56 279 GLU A CA 1
ATOM 2234 C C . GLU A 1 279 ? -0.572 -17.558 13.896 1.00 94.56 279 GLU A C 1
ATOM 2236 O O . GLU A 1 279 ? -0.608 -17.857 15.085 1.00 94.56 279 GLU A O 1
ATOM 2241 N N . LYS A 1 280 ? 0.067 -16.455 13.482 1.00 91.88 280 LYS A N 1
ATOM 2242 C CA . LYS A 1 280 ? 0.742 -15.520 14.402 1.00 91.88 280 LYS A CA 1
ATOM 2243 C C . LYS A 1 280 ? -0.128 -14.352 14.858 1.00 91.88 280 LYS A C 1
ATOM 2245 O O . LYS A 1 280 ? 0.207 -13.712 15.855 1.00 91.88 280 LYS A O 1
ATOM 2250 N N . ILE A 1 281 ? -1.177 -14.030 14.103 1.00 87.75 281 ILE A N 1
ATOM 2251 C CA . ILE A 1 281 ? -2.046 -12.871 14.340 1.00 87.75 281 ILE A CA 1
ATOM 2252 C C . ILE A 1 281 ? -3.315 -13.263 15.112 1.00 87.75 281 ILE A C 1
ATOM 2254 O O . ILE A 1 281 ? -3.794 -12.441 15.894 1.00 87.75 281 ILE A O 1
ATOM 2258 N N . LEU A 1 282 ? -3.847 -14.474 14.896 1.00 77.81 282 LEU A N 1
ATOM 2259 C CA . LEU A 1 282 ? -5.013 -15.025 15.606 1.00 77.81 282 LEU A CA 1
ATOM 2260 C C . LEU A 1 282 ? -4.591 -15.688 16.926 1.00 77.81 282 LEU A C 1
ATOM 2262 O O . LEU A 1 282 ? -5.246 -15.408 17.958 1.00 77.81 282 LEU A O 1
#

Secondary structure (DSSP, 8-state):
--HHHHHHHHHHHHHHHHT-HHHHHHHHHHHHT--HHHHHGGGG-HHHHHHHHHHHHHHHHHHHTSTHHHHTT----HHHHHHHHHHHHHTT-HHHHHHHHHHHHTT----S-HHHHHHHHTT-----------PPEEEE-SBTTTB-HHHHHHHHHHH-TT-S-GGGSTTTTTTPPBPTTHHHHHHHHHHHSEEEEEE---TT-THHHHHHHHHHHHHH-GGGGGGEEE-S-GGG---SEEEES-SSSSSGGG-SSEEEETTSSSS-SHHHHHHHHHHHH-